Protein AF-A0A4R5LXF1-F1 (afdb_monomer)

Structure (mmCIF, N/CA/C/O backbone):
data_AF-A0A4R5LXF1-F1
#
_entry.id   AF-A0A4R5LXF1-F1
#
loop_
_atom_site.group_PDB
_atom_site.id
_atom_site.type_symbol
_atom_site.label_atom_id
_atom_site.label_alt_id
_atom_site.label_comp_id
_atom_site.label_asym_id
_atom_site.label_entity_id
_atom_site.label_seq_id
_atom_site.pdbx_PDB_ins_code
_atom_site.Cartn_x
_atom_site.Cartn_y
_atom_site.Cartn_z
_atom_site.occupancy
_atom_site.B_iso_or_equiv
_atom_site.auth_seq_id
_atom_site.auth_comp_id
_atom_site.auth_asym_id
_atom_site.auth_atom_id
_atom_site.pdbx_PDB_model_num
ATOM 1 N N . MET A 1 1 ? 10.324 19.316 46.395 1.00 28.84 1 MET A N 1
ATOM 2 C CA . MET A 1 1 ? 9.195 18.376 46.569 1.00 28.84 1 MET A CA 1
ATOM 3 C C . MET A 1 1 ? 7.980 18.990 45.894 1.00 28.84 1 MET A C 1
ATOM 5 O O . MET A 1 1 ? 7.599 20.085 46.283 1.00 28.84 1 MET A O 1
ATOM 9 N N . ALA A 1 2 ? 7.444 18.380 44.835 1.00 30.80 2 ALA A N 1
ATOM 10 C CA . ALA A 1 2 ? 6.268 18.926 44.156 1.00 30.80 2 ALA A CA 1
ATOM 11 C C . ALA A 1 2 ? 5.044 18.780 45.077 1.00 30.80 2 ALA A C 1
ATOM 13 O O . ALA A 1 2 ? 4.772 17.683 45.559 1.00 30.80 2 ALA A O 1
ATOM 14 N N . GLN A 1 3 ? 4.334 19.873 45.360 1.00 31.97 3 GLN A N 1
ATOM 15 C CA . GLN A 1 3 ? 3.068 19.834 46.094 1.00 31.97 3 GLN A CA 1
ATOM 16 C C . GLN A 1 3 ? 2.020 19.111 45.239 1.00 31.97 3 GLN A C 1
ATOM 18 O O . GLN A 1 3 ? 1.589 19.621 44.206 1.00 31.97 3 GLN A O 1
ATOM 23 N N . HIS A 1 4 ? 1.616 17.912 45.656 1.00 39.41 4 HIS A N 1
ATOM 24 C CA . HIS A 1 4 ? 0.498 17.201 45.042 1.00 39.41 4 HIS A CA 1
ATOM 25 C C . HIS A 1 4 ? -0.793 17.862 45.525 1.00 39.41 4 HIS A C 1
ATOM 27 O O . HIS A 1 4 ? -1.232 17.640 46.650 1.00 39.41 4 HIS A O 1
ATOM 33 N N . GLN A 1 5 ? -1.384 18.716 44.695 1.00 42.75 5 GLN A N 1
ATOM 34 C CA . GLN A 1 5 ? -2.671 19.325 45.001 1.00 42.75 5 GLN A CA 1
ATOM 35 C C . GLN A 1 5 ? -3.768 18.289 44.692 1.00 42.75 5 GLN A C 1
ATOM 37 O O . GLN A 1 5 ? -3.893 17.821 43.557 1.00 42.75 5 GLN A O 1
ATOM 42 N N . LEU A 1 6 ? -4.494 17.864 45.726 1.00 40.16 6 LEU A N 1
ATOM 43 C CA . LEU A 1 6 ? -5.551 16.855 45.647 1.00 40.16 6 LEU A CA 1
ATOM 44 C C . LEU A 1 6 ? -6.789 17.463 44.978 1.00 40.16 6 LEU A C 1
ATOM 46 O O . LEU A 1 6 ? -7.270 18.510 45.409 1.00 40.16 6 LEU A O 1
ATOM 50 N N . PHE A 1 7 ? -7.298 16.839 43.911 1.00 46.41 7 PHE A N 1
ATOM 51 C CA . PHE A 1 7 ? -8.478 17.334 43.194 1.00 46.41 7 PHE A CA 1
ATOM 52 C C . PHE A 1 7 ? -9.517 16.237 42.947 1.00 46.41 7 PHE A C 1
ATOM 54 O O . PHE A 1 7 ? -9.201 15.087 42.629 1.00 46.41 7 PHE A O 1
ATOM 61 N N . ARG A 1 8 ? -10.793 16.632 43.019 1.00 45.09 8 ARG A N 1
ATOM 62 C CA . ARG A 1 8 ? -11.941 15.828 42.591 1.00 45.09 8 ARG A CA 1
ATOM 63 C C . ARG A 1 8 ? -12.087 15.948 41.071 1.00 45.09 8 ARG A C 1
ATOM 65 O O . ARG A 1 8 ? -12.163 17.052 40.541 1.00 45.09 8 ARG A O 1
ATOM 72 N N . ILE A 1 9 ? -12.109 14.822 40.354 1.00 48.78 9 ILE A N 1
ATOM 73 C CA . ILE A 1 9 ? -12.284 14.815 38.891 1.00 48.78 9 ILE A CA 1
ATOM 74 C C . ILE A 1 9 ? -13.756 15.119 38.577 1.00 48.78 9 ILE A C 1
ATOM 76 O O . ILE A 1 9 ? -14.592 14.217 38.559 1.00 48.78 9 ILE A O 1
ATOM 80 N N . ASP A 1 10 ? -14.077 16.390 38.344 1.00 47.00 10 ASP A N 1
ATOM 81 C CA . ASP A 1 10 ? -15.428 16.862 38.030 1.00 47.00 10 ASP A CA 1
ATOM 82 C C . ASP A 1 10 ? -15.466 17.871 36.855 1.00 47.00 10 ASP A C 1
ATOM 84 O O . ASP A 1 10 ? -14.506 18.052 36.097 1.00 47.00 10 ASP A O 1
ATOM 88 N N . ARG A 1 11 ? -16.625 18.508 36.641 1.00 39.75 11 ARG A N 1
ATOM 89 C CA . ARG A 1 11 ? -16.835 19.475 35.550 1.00 39.75 11 ARG A CA 1
ATOM 90 C C . ARG A 1 11 ? -16.028 20.768 35.749 1.00 39.75 11 ARG A C 1
ATOM 92 O O . ARG A 1 11 ? -15.665 21.393 34.753 1.00 39.75 11 ARG A O 1
ATOM 99 N N . ALA A 1 12 ? -15.746 21.155 36.994 1.00 45.44 12 ALA A N 1
ATOM 100 C CA . ALA A 1 12 ? -14.915 22.310 37.320 1.00 45.44 12 ALA A CA 1
ATOM 101 C C . ALA A 1 12 ? -13.436 22.002 37.044 1.00 45.44 12 ALA A C 1
ATOM 103 O O . ALA A 1 12 ? -12.763 22.808 36.403 1.00 45.44 12 ALA A O 1
ATOM 104 N N . PHE A 1 13 ? -12.974 20.791 37.374 1.00 50.25 13 PHE A N 1
ATOM 105 C CA . PHE A 1 13 ? -11.638 20.295 37.019 1.00 50.25 13 PHE A CA 1
ATOM 106 C C . PHE A 1 13 ? -11.366 20.378 35.508 1.00 50.25 13 PHE A C 1
ATOM 108 O O . PHE A 1 13 ? -10.350 20.919 35.085 1.00 50.25 13 PHE A O 1
ATOM 115 N N . MET A 1 14 ? -12.310 19.942 34.668 1.00 48.50 14 MET A N 1
ATOM 116 C CA . MET A 1 14 ? -12.152 20.011 33.206 1.00 48.50 14 MET A CA 1
ATOM 117 C C . MET A 1 14 ? -12.133 21.437 32.633 1.00 48.50 14 MET A C 1
ATOM 119 O O . MET A 1 14 ? -11.638 21.621 31.521 1.00 48.50 14 MET A O 1
ATOM 123 N N . ARG A 1 15 ? -12.697 22.423 33.344 1.00 46.25 15 ARG A N 1
ATOM 124 C CA . ARG A 1 15 ? -12.618 23.849 32.979 1.00 46.25 15 ARG A CA 1
ATOM 125 C C . ARG A 1 15 ? -11.330 24.504 33.483 1.00 46.25 15 ARG A C 1
ATOM 127 O O . ARG A 1 15 ? -10.880 25.460 32.870 1.00 46.25 15 ARG A O 1
ATOM 134 N N . ALA A 1 16 ? -10.759 23.978 34.566 1.00 47.53 16 ALA A N 1
ATOM 135 C CA . ALA A 1 16 ? -9.542 24.474 35.203 1.00 47.53 16 ALA A CA 1
ATOM 136 C C . ALA A 1 16 ? -8.243 23.853 34.652 1.00 47.53 16 ALA A C 1
ATOM 138 O O . ALA A 1 16 ? -7.159 24.311 35.012 1.00 47.53 16 ALA A O 1
ATOM 139 N N . ILE A 1 17 ? -8.318 22.818 33.801 1.00 49.16 17 ILE A N 1
ATOM 140 C CA . ILE A 1 17 ? -7.147 22.331 33.056 1.00 49.16 17 ILE A CA 1
ATOM 141 C C . ILE A 1 17 ? -6.767 23.391 32.021 1.00 49.16 17 ILE A C 1
ATOM 143 O O . ILE A 1 17 ? -7.317 23.435 30.919 1.00 49.16 17 ILE A O 1
ATOM 147 N N . ASP A 1 18 ? -5.804 24.230 32.388 1.00 47.94 18 ASP A N 1
ATOM 148 C CA . ASP A 1 18 ? -5.048 25.033 31.441 1.00 47.94 18 ASP A CA 1
ATOM 149 C C . ASP A 1 18 ? -4.012 24.130 30.761 1.00 47.94 18 ASP A C 1
ATOM 151 O O . ASP A 1 18 ? -3.077 23.630 31.387 1.00 47.94 18 ASP A O 1
ATOM 155 N N . THR A 1 19 ? -4.189 23.885 29.464 1.00 45.28 19 THR A N 1
ATOM 156 C CA . THR A 1 19 ? -3.275 23.059 28.662 1.00 45.28 19 THR A CA 1
ATOM 157 C C . THR A 1 19 ? -1.899 23.693 28.456 1.00 45.28 19 THR A C 1
ATOM 159 O O . THR A 1 19 ? -1.045 23.052 27.850 1.00 45.28 19 THR A O 1
ATOM 162 N N . LYS A 1 20 ? -1.686 24.931 28.921 1.00 38.19 20 LYS A N 1
ATOM 163 C CA . LYS A 1 20 ? -0.429 25.678 28.783 1.00 38.19 20 LYS A CA 1
ATOM 164 C C . LYS A 1 20 ? 0.508 25.549 29.985 1.00 38.19 20 LYS A C 1
ATOM 166 O O . LYS A 1 20 ? 1.619 26.059 29.917 1.00 38.19 20 LYS A O 1
ATOM 171 N N . ILE A 1 21 ? 0.091 24.889 31.070 1.00 41.81 21 ILE A N 1
ATOM 172 C CA . ILE A 1 21 ? 0.882 24.798 32.306 1.00 41.81 21 ILE A CA 1
ATOM 173 C C . ILE A 1 21 ? 1.111 23.330 32.671 1.00 41.81 21 ILE A C 1
ATOM 175 O O . ILE A 1 21 ? 0.169 22.540 32.762 1.00 41.81 21 ILE A O 1
ATOM 179 N N . ALA A 1 22 ? 2.371 22.956 32.909 1.00 43.09 22 ALA A N 1
ATOM 180 C CA . ALA A 1 22 ? 2.713 21.625 33.392 1.00 43.09 22 ALA A CA 1
ATOM 181 C C . ALA A 1 22 ? 2.234 21.430 34.841 1.00 43.09 22 ALA A C 1
ATOM 183 O O . ALA A 1 22 ? 2.737 22.077 35.761 1.00 43.09 22 ALA A O 1
ATOM 184 N N . LYS A 1 23 ? 1.268 20.530 35.063 1.00 53.50 23 LYS A N 1
ATOM 185 C CA . LYS A 1 23 ? 0.721 20.252 36.401 1.00 53.50 23 LYS A CA 1
ATOM 186 C C . LYS A 1 23 ? 0.400 18.771 36.587 1.00 53.50 23 LYS A C 1
ATOM 188 O O . LYS A 1 23 ? -0.066 18.100 35.662 1.00 53.50 23 LYS A O 1
ATOM 193 N N . GLU A 1 24 ? 0.688 18.263 37.784 1.00 48.44 24 GLU A N 1
ATOM 194 C CA . GLU A 1 24 ? 0.393 16.893 38.207 1.00 48.44 24 GLU A CA 1
ATOM 195 C C . GLU A 1 24 ? -0.821 16.899 39.140 1.00 48.44 24 GLU A C 1
ATOM 197 O O . GLU A 1 24 ? -0.880 17.661 40.105 1.00 48.44 24 GLU A O 1
ATOM 202 N N . TYR A 1 25 ? -1.804 16.065 38.820 1.00 55.59 25 TYR A N 1
ATOM 203 C CA . TYR A 1 25 ? -3.066 15.944 39.534 1.00 55.59 25 TYR A CA 1
ATOM 204 C C . TYR A 1 25 ? -3.181 14.531 40.100 1.00 55.59 25 TYR A C 1
ATOM 206 O O . TYR A 1 25 ? -2.996 13.557 39.366 1.00 55.59 25 TYR A O 1
ATOM 214 N N . ALA A 1 26 ? -3.510 14.418 41.385 1.00 48.78 26 ALA A N 1
ATOM 215 C CA . ALA A 1 26 ? -3.794 13.152 42.055 1.00 48.78 26 ALA A CA 1
ATOM 216 C C . ALA A 1 26 ? -5.274 13.100 42.462 1.00 48.78 26 ALA A C 1
ATOM 218 O O . ALA A 1 26 ? -5.840 14.111 42.883 1.00 48.78 26 ALA A O 1
ATOM 219 N N . CYS A 1 27 ? -5.902 11.933 42.307 1.00 48.50 27 CYS A N 1
ATOM 220 C CA . CYS A 1 27 ? -7.299 11.721 42.684 1.00 48.50 27 CYS A CA 1
ATOM 221 C C . CYS A 1 27 ? -7.386 10.972 44.019 1.00 48.50 27 CYS A C 1
ATOM 223 O O . CYS A 1 27 ? -6.938 9.831 44.106 1.00 48.50 27 CYS A O 1
ATOM 225 N N . ASP A 1 28 ? -8.018 11.577 45.028 1.00 45.84 28 ASP A N 1
ATOM 226 C CA . ASP A 1 28 ? -8.204 10.956 46.352 1.00 45.84 28 ASP A CA 1
ATOM 227 C C . ASP A 1 28 ? -9.019 9.659 46.308 1.00 45.84 28 ASP A C 1
ATOM 229 O O . ASP A 1 28 ? -8.755 8.725 47.061 1.00 45.84 28 ASP A O 1
ATOM 233 N N . ALA A 1 29 ? -9.983 9.568 45.387 1.00 43.81 29 ALA A N 1
ATOM 234 C CA . ALA A 1 29 ? -10.826 8.385 45.228 1.00 43.81 29 ALA A CA 1
ATOM 235 C C . ALA A 1 29 ? -10.096 7.200 44.565 1.00 43.81 29 ALA A C 1
ATOM 237 O O . ALA A 1 29 ? -10.580 6.074 44.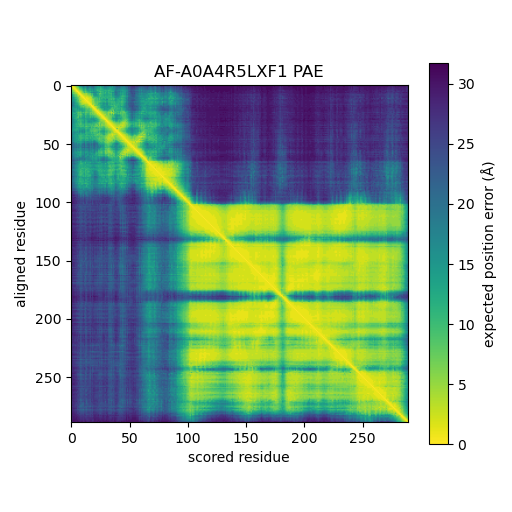616 1.00 43.81 29 ALA A O 1
ATOM 238 N N . LEU A 1 30 ? -8.938 7.434 43.937 1.00 50.69 30 LEU A N 1
ATOM 239 C CA . LEU A 1 30 ? -8.180 6.423 43.201 1.00 50.69 30 LEU A CA 1
ATOM 240 C C . LEU A 1 30 ? -6.715 6.441 43.656 1.00 50.69 30 LEU A C 1
ATOM 242 O O . LEU A 1 30 ? -5.866 7.098 43.047 1.00 50.69 30 LEU A O 1
ATOM 246 N N . ARG A 1 31 ? -6.392 5.686 44.717 1.00 49.62 31 ARG A N 1
ATOM 247 C CA . ARG A 1 31 ? -5.009 5.546 45.208 1.00 49.62 31 ARG A CA 1
ATOM 248 C C . ARG A 1 31 ? -4.065 5.135 44.069 1.00 49.62 31 ARG A C 1
ATOM 250 O O . ARG A 1 31 ? -4.150 4.037 43.528 1.00 49.62 31 ARG A O 1
ATOM 257 N N . GLY A 1 32 ? -3.124 6.020 43.734 1.00 50.44 32 GLY A N 1
ATOM 258 C CA . GLY A 1 32 ? -2.125 5.797 42.686 1.00 50.44 32 GLY A CA 1
ATOM 259 C C . GLY A 1 32 ? -2.529 6.254 41.280 1.00 50.44 32 GLY A C 1
ATOM 260 O O . GLY A 1 32 ? -1.770 5.975 40.353 1.00 50.44 32 GLY A O 1
ATOM 261 N N . PHE A 1 33 ? -3.669 6.938 41.115 1.00 53.50 33 PHE A N 1
ATOM 262 C CA . PHE A 1 33 ? -4.048 7.633 39.881 1.00 53.50 33 PHE A CA 1
ATOM 263 C C . PHE A 1 33 ? -3.392 9.019 39.831 1.00 53.50 33 PHE A C 1
ATOM 265 O O . PHE A 1 33 ? -3.714 9.890 40.641 1.00 53.50 33 PHE A O 1
ATOM 272 N N . SER A 1 34 ? -2.483 9.225 38.876 1.00 59.19 34 SER A N 1
ATOM 273 C CA . SER A 1 34 ? -1.889 10.529 38.581 1.00 59.19 34 SER A CA 1
ATOM 274 C C . SER A 1 34 ? -2.100 10.912 37.122 1.00 59.19 34 SER A C 1
ATOM 276 O O . SER A 1 34 ? -1.996 10.080 36.218 1.00 59.19 34 SER A O 1
ATOM 278 N N . VAL A 1 35 ? -2.402 12.185 36.888 1.00 56.72 35 VAL A N 1
ATOM 279 C CA . VAL A 1 35 ? -2.531 12.783 35.558 1.00 56.72 35 VAL A CA 1
ATOM 280 C C . VAL A 1 35 ? -1.551 13.936 35.480 1.00 56.72 35 VAL A C 1
ATOM 282 O O . VAL A 1 35 ? -1.602 14.847 36.297 1.00 56.72 35 VAL A O 1
ATOM 285 N N . ARG A 1 36 ? -0.665 13.908 34.493 1.00 58.19 36 ARG A N 1
ATOM 286 C CA . ARG A 1 36 ? 0.270 14.984 34.198 1.00 58.19 36 ARG A CA 1
ATOM 287 C C . ARG A 1 36 ? -0.064 15.565 32.835 1.00 58.19 36 ARG A C 1
ATOM 289 O O . ARG A 1 36 ? -0.075 14.860 31.828 1.00 58.19 36 ARG A O 1
ATOM 296 N N . VAL A 1 37 ? -0.322 16.861 32.808 1.00 51.09 37 VAL A N 1
ATOM 297 C CA . VAL A 1 37 ? -0.445 17.634 31.570 1.00 51.09 37 VAL A CA 1
ATOM 298 C C . VAL A 1 37 ? 0.929 18.234 31.293 1.00 51.09 37 VAL A C 1
ATOM 300 O O . VAL A 1 37 ? 1.539 18.781 32.207 1.00 51.09 37 VAL A O 1
ATOM 303 N N . VAL A 1 38 ? 1.459 18.076 30.081 1.00 51.44 38 VAL A N 1
ATOM 304 C CA . VAL A 1 38 ? 2.671 18.791 29.642 1.00 51.44 38 VAL A CA 1
ATOM 305 C C . VAL A 1 38 ? 2.275 20.022 28.827 1.00 51.44 38 VAL A C 1
ATOM 307 O O . VAL A 1 38 ? 1.200 20.029 28.232 1.00 51.44 38 VAL A O 1
ATOM 310 N N . GLU A 1 39 ? 3.148 21.030 28.757 1.00 40.22 39 GLU A N 1
ATOM 311 C CA . GLU A 1 39 ? 2.895 22.333 28.101 1.00 40.22 39 GLU A CA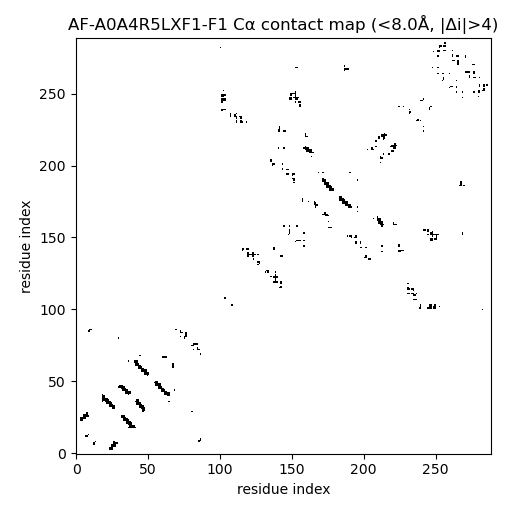 1
ATOM 312 C C . GLU A 1 39 ? 2.428 22.236 26.637 1.00 40.22 39 GLU A C 1
ATOM 314 O O . GLU A 1 39 ? 1.768 23.135 26.127 1.00 40.22 39 GLU A O 1
ATOM 319 N N . SER A 1 40 ? 2.704 21.119 25.957 1.00 45.66 40 SER A N 1
ATOM 320 C CA . SER A 1 40 ? 2.207 20.833 24.604 1.00 45.66 40 SER A CA 1
ATOM 321 C C . SER A 1 40 ? 0.741 20.369 24.544 1.00 45.66 40 SER A C 1
ATOM 323 O O . SER A 1 40 ? 0.269 19.952 23.487 1.00 45.66 40 SER A O 1
ATOM 325 N N . GLY A 1 41 ? 0.018 20.368 25.669 1.00 44.59 41 GLY A N 1
ATOM 326 C CA . GLY A 1 41 ? -1.359 19.875 25.784 1.00 44.59 41 GLY A CA 1
ATOM 327 C C . GLY A 1 41 ? -1.496 18.346 25.767 1.00 44.59 41 GLY A C 1
ATOM 328 O O . GLY A 1 41 ? -2.611 17.815 25.818 1.00 44.59 41 GLY A O 1
ATOM 329 N N . ALA A 1 42 ? -0.382 17.609 25.706 1.00 44.31 42 ALA A N 1
ATOM 330 C CA . ALA A 1 42 ? -0.388 16.160 25.850 1.00 44.31 42 ALA A CA 1
ATOM 331 C C . ALA A 1 42 ? -0.592 15.773 27.320 1.00 44.31 42 ALA A C 1
ATOM 333 O O . ALA A 1 42 ? -0.007 16.364 28.226 1.00 44.31 42 ALA A O 1
ATOM 334 N N . VAL A 1 43 ? -1.406 14.746 27.554 1.00 52.34 43 VAL A N 1
ATOM 335 C CA . VAL A 1 43 ? -1.689 14.253 28.903 1.00 52.34 43 VAL A CA 1
ATOM 336 C C . VAL A 1 43 ? -1.103 12.863 29.047 1.00 52.34 43 VAL A C 1
ATOM 338 O O . VAL A 1 43 ? -1.425 11.959 28.269 1.00 52.34 43 VAL A O 1
ATOM 341 N N . SER A 1 44 ? -0.224 12.693 30.029 1.00 53.44 44 SER A N 1
ATOM 342 C CA . SER A 1 44 ? 0.166 11.383 30.526 1.00 53.44 44 SER A CA 1
ATOM 343 C C . SER A 1 44 ? -0.650 11.055 31.767 1.00 53.44 44 SER A C 1
ATOM 345 O O . SER A 1 44 ? -0.901 11.906 32.614 1.00 53.44 44 SER A O 1
ATOM 347 N N . TYR A 1 45 ? -1.097 9.814 31.875 1.00 59.94 45 TYR A N 1
ATOM 348 C CA . TYR A 1 45 ? -1.779 9.336 33.070 1.00 59.94 45 TYR A CA 1
ATOM 349 C C . TYR A 1 45 ? -1.173 8.009 33.497 1.00 59.94 45 TYR A C 1
ATOM 351 O O . TYR A 1 45 ? -0.674 7.241 32.669 1.00 59.94 45 TYR A O 1
ATOM 359 N N . SER A 1 46 ? -1.217 7.737 34.794 1.00 52.25 46 SER A N 1
ATOM 360 C CA . SER A 1 46 ? -0.885 6.431 35.336 1.00 52.25 46 SER A CA 1
ATOM 361 C C . SER A 1 46 ? -1.843 6.065 36.451 1.00 52.25 46 SER A C 1
ATOM 363 O O . SER A 1 46 ? -2.264 6.936 37.204 1.00 52.25 46 SER A O 1
ATOM 365 N N . TYR A 1 47 ? -2.204 4.790 36.544 1.00 53.97 47 TYR A N 1
ATOM 366 C CA . TYR A 1 47 ? -2.994 4.279 37.658 1.00 53.97 47 TYR A CA 1
ATOM 367 C C . TYR A 1 47 ? -2.572 2.863 38.025 1.00 53.97 47 TYR A C 1
ATOM 369 O O . TYR A 1 47 ? -2.069 2.103 37.187 1.00 53.97 47 TYR A O 1
ATOM 377 N N . ARG A 1 48 ? -2.755 2.520 39.301 1.00 47.94 48 ARG A N 1
ATOM 378 C CA . ARG A 1 48 ? -2.593 1.157 39.805 1.00 47.94 48 ARG A CA 1
ATOM 379 C C . ARG A 1 48 ? -3.954 0.486 39.908 1.00 47.94 48 ARG A C 1
ATOM 381 O O . ARG A 1 48 ? -4.936 1.135 40.249 1.00 47.94 48 ARG A O 1
ATOM 388 N N . TYR A 1 49 ? -3.996 -0.799 39.598 1.00 50.09 49 TYR A N 1
ATOM 389 C CA . TYR A 1 49 ? -5.174 -1.646 39.760 1.00 50.09 49 TYR A CA 1
ATOM 390 C C . TYR A 1 49 ? -4.732 -3.031 40.226 1.00 50.09 49 TYR A C 1
ATOM 392 O O . TYR A 1 49 ? -3.555 -3.373 40.115 1.00 50.09 49 TYR A O 1
ATOM 400 N N . VAL A 1 50 ? -5.661 -3.811 40.763 1.00 42.28 50 VAL A N 1
ATOM 401 C CA . VAL A 1 50 ? -5.439 -5.215 41.114 1.00 42.28 50 VAL A CA 1
ATOM 402 C C . VAL A 1 50 ? -6.195 -6.049 40.087 1.00 42.28 50 VAL A C 1
ATOM 404 O O . VAL A 1 50 ? -7.358 -5.766 39.813 1.00 42.28 50 VAL A O 1
ATOM 407 N N . ASP A 1 51 ? -5.504 -6.986 39.441 1.00 40.41 51 ASP A N 1
ATOM 408 C CA . ASP A 1 51 ? -6.112 -7.874 38.441 1.00 40.41 51 ASP A CA 1
ATOM 409 C C . ASP A 1 51 ? -7.013 -8.926 39.118 1.00 40.41 51 ASP A C 1
ATOM 411 O O . ASP A 1 51 ? -6.969 -9.076 40.341 1.00 40.41 51 ASP A O 1
ATOM 415 N N . ALA A 1 52 ? -7.785 -9.690 38.341 1.00 36.25 52 ALA A N 1
ATOM 416 C CA . ALA A 1 52 ? -8.658 -10.750 38.867 1.00 36.25 52 ALA A CA 1
ATOM 417 C C . ALA A 1 52 ? -7.898 -11.791 39.723 1.00 36.25 52 ALA A C 1
ATOM 419 O O . ALA A 1 52 ? -8.458 -12.355 40.657 1.00 36.25 52 ALA A O 1
ATOM 420 N N . ASP A 1 53 ? -6.598 -11.966 39.463 1.00 49.94 53 ASP A N 1
ATOM 421 C CA . ASP A 1 53 ? -5.695 -12.855 40.207 1.00 49.94 53 ASP A CA 1
ATOM 422 C C . ASP A 1 53 ? -5.135 -12.236 41.511 1.00 49.94 53 ASP A C 1
ATOM 424 O O . ASP A 1 53 ? -4.172 -12.748 42.085 1.00 49.94 53 ASP A O 1
ATOM 428 N N . GLY A 1 54 ? -5.634 -11.075 41.950 1.00 41.56 54 GLY A N 1
ATOM 429 C CA . GLY A 1 54 ? -5.210 -10.422 43.196 1.00 41.56 54 GLY A CA 1
ATOM 430 C C . GLY A 1 54 ? -3.844 -9.719 43.144 1.00 41.56 54 GLY A C 1
ATOM 431 O O . GLY A 1 54 ? -3.381 -9.189 44.155 1.00 41.56 54 GLY A O 1
ATOM 432 N N . LYS A 1 55 ? -3.179 -9.664 41.980 1.00 45.03 55 LYS A N 1
ATOM 433 C CA . LYS A 1 55 ? -1.853 -9.033 41.827 1.00 45.03 55 LYS A CA 1
ATOM 434 C C . LYS A 1 55 ? -1.944 -7.545 41.454 1.00 45.03 55 LYS A C 1
ATOM 436 O O . LYS A 1 55 ? -2.655 -7.206 40.503 1.00 45.03 55 LYS A O 1
ATOM 441 N N . PRO A 1 56 ? -1.177 -6.652 42.113 1.00 44.69 56 PRO A N 1
ATOM 442 C CA . PRO A 1 56 ? -1.136 -5.236 41.763 1.00 44.69 56 PRO A CA 1
ATOM 443 C C . PRO A 1 56 ? -0.393 -5.011 40.437 1.00 44.69 56 PRO A C 1
ATOM 445 O O . PRO A 1 56 ? 0.717 -5.502 40.230 1.00 44.69 56 PRO A O 1
ATOM 448 N N . ARG A 1 57 ? -0.988 -4.223 39.540 1.00 49.84 57 ARG A N 1
ATOM 449 C CA . ARG A 1 57 ? -0.436 -3.824 38.239 1.00 49.84 57 ARG A CA 1
ATOM 450 C C . ARG A 1 57 ? -0.495 -2.311 38.048 1.00 49.84 57 ARG A C 1
ATOM 452 O O . ARG A 1 57 ? -1.242 -1.603 38.723 1.00 49.84 57 ARG A O 1
ATOM 459 N N . ARG A 1 58 ? 0.301 -1.809 37.101 1.00 46.06 58 ARG A N 1
ATOM 460 C CA . ARG A 1 58 ? 0.360 -0.393 36.711 1.00 46.06 58 ARG A CA 1
ATOM 461 C C . ARG A 1 58 ? 0.033 -0.252 35.228 1.00 46.06 58 ARG A C 1
ATOM 463 O O . ARG A 1 58 ? 0.626 -0.940 34.405 1.00 46.06 58 ARG A O 1
ATOM 470 N N . SER A 1 59 ? -0.880 0.655 34.897 1.00 44.88 59 SER A N 1
ATOM 471 C CA . SER A 1 59 ? -1.165 1.066 33.519 1.00 44.88 59 SER A CA 1
ATOM 472 C C . SER A 1 59 ? -0.732 2.514 33.320 1.00 44.88 59 SER A C 1
ATOM 474 O O . SER A 1 59 ? -0.902 3.339 34.222 1.00 44.88 59 SER A O 1
ATOM 476 N N . ALA A 1 60 ? -0.155 2.822 32.161 1.00 47.41 60 ALA A N 1
ATOM 477 C CA . ALA A 1 60 ? 0.247 4.171 31.786 1.00 47.41 60 ALA A CA 1
ATOM 478 C C . ALA A 1 60 ? 0.000 4.406 30.292 1.00 47.41 60 ALA A C 1
ATOM 480 O O . ALA A 1 60 ? 0.145 3.493 29.480 1.00 47.41 60 ALA A O 1
ATOM 481 N N . GLY A 1 61 ? -0.361 5.636 29.929 1.00 48.91 61 GLY A N 1
ATOM 482 C CA . GLY A 1 61 ? -0.620 6.019 28.542 1.00 48.91 61 GLY A CA 1
ATOM 483 C C . GLY A 1 61 ? -0.353 7.499 28.288 1.00 48.91 61 GLY A C 1
ATOM 484 O O . GLY A 1 61 ? -0.312 8.303 29.221 1.00 48.91 61 GLY A O 1
ATOM 485 N N . ARG A 1 62 ? -0.165 7.856 27.013 1.00 39.50 62 ARG A N 1
ATOM 486 C CA . ARG A 1 62 ? 0.037 9.235 26.544 1.00 39.50 62 ARG A CA 1
ATOM 487 C C . ARG A 1 62 ? -0.846 9.481 25.321 1.00 39.50 62 ARG A C 1
ATOM 489 O O . ARG A 1 62 ? -0.710 8.773 24.328 1.00 39.50 62 ARG A O 1
ATOM 496 N N . ALA A 1 63 ? -1.746 10.460 25.388 1.00 48.38 63 ALA A N 1
ATOM 497 C CA . ALA A 1 63 ? -2.576 10.863 24.249 1.00 48.38 63 ALA A CA 1
ATOM 498 C C . ALA A 1 63 ? -3.038 12.327 24.372 1.00 48.38 63 ALA A C 1
ATOM 500 O O . ALA A 1 63 ? -2.773 12.996 25.373 1.00 48.38 63 ALA A O 1
ATOM 501 N N . LEU A 1 64 ? -3.768 12.813 23.362 1.00 44.66 64 LEU A N 1
ATOM 502 C CA . LEU A 1 64 ? -4.553 14.045 23.471 1.00 44.66 64 LEU A CA 1
ATOM 503 C C . LEU A 1 64 ? -5.560 13.901 24.626 1.00 44.66 64 LEU A C 1
ATOM 505 O O . LEU A 1 64 ? -6.225 12.872 24.754 1.00 44.66 64 LEU A O 1
ATOM 509 N N . ALA A 1 65 ? -5.649 14.930 25.470 1.00 53.31 65 ALA A N 1
ATOM 510 C CA . ALA A 1 65 ? -6.196 14.876 26.830 1.00 53.31 65 ALA A CA 1
ATOM 511 C C . ALA A 1 65 ? -7.529 14.127 27.008 1.00 53.31 65 ALA A C 1
ATOM 513 O O . ALA A 1 65 ? -7.708 13.364 27.954 1.00 53.31 65 ALA A O 1
ATOM 514 N N . ARG A 1 66 ? -8.498 14.353 26.115 1.00 53.47 66 ARG A N 1
ATOM 515 C CA . ARG A 1 66 ? -9.901 13.972 26.355 1.00 53.47 66 ARG A CA 1
ATOM 516 C C . ARG A 1 66 ? -10.243 12.508 26.028 1.00 53.47 66 ARG A C 1
ATOM 518 O O . ARG A 1 66 ? -10.884 11.878 26.869 1.00 53.47 66 ARG A O 1
ATOM 525 N N . PRO A 1 67 ? -9.863 11.932 24.867 1.00 55.12 67 PRO A N 1
ATOM 526 C CA . PRO A 1 67 ? -10.200 10.541 24.544 1.00 55.12 67 PRO A CA 1
ATOM 527 C C . PRO A 1 67 ? -9.560 9.514 25.484 1.00 55.12 67 PRO A C 1
ATOM 529 O O . PRO A 1 67 ? -10.232 8.578 25.913 1.00 55.12 67 PRO A O 1
ATOM 532 N N . ALA A 1 68 ? -8.290 9.710 25.846 1.00 55.25 68 ALA A N 1
ATOM 533 C CA . ALA A 1 68 ? -7.585 8.807 26.752 1.00 55.25 68 ALA A CA 1
ATOM 534 C C . ALA A 1 68 ? -8.127 8.859 28.184 1.00 55.25 68 ALA A C 1
ATOM 536 O O . ALA A 1 68 ? -8.348 7.811 28.787 1.00 55.25 68 ALA A O 1
ATOM 537 N N . LEU A 1 69 ? -8.413 10.061 28.702 1.00 62.69 69 LEU A N 1
ATOM 538 C CA . LEU A 1 69 ? -9.001 10.223 30.031 1.00 62.69 69 LEU A CA 1
ATOM 539 C C . LEU A 1 69 ? -10.377 9.551 30.115 1.00 62.69 69 LEU A C 1
ATOM 541 O O . LEU A 1 69 ? -10.668 8.852 31.081 1.00 62.69 69 LEU A O 1
ATOM 545 N N . ARG A 1 70 ? -11.202 9.686 29.070 1.00 63.69 70 ARG A N 1
ATOM 546 C CA . ARG A 1 70 ? -12.504 9.012 29.005 1.00 63.69 70 ARG A CA 1
ATOM 547 C C . ARG A 1 70 ? -12.366 7.488 28.977 1.00 63.69 70 ARG A C 1
ATOM 549 O O . ARG A 1 70 ? -13.108 6.809 29.677 1.00 63.69 70 ARG A O 1
ATOM 556 N N . GLY A 1 71 ? -11.414 6.953 28.210 1.00 61.00 71 GLY A N 1
ATOM 557 C CA . GLY A 1 71 ? -11.137 5.513 28.173 1.00 61.00 71 GLY A CA 1
ATOM 558 C C . GLY A 1 71 ? -10.683 4.964 29.529 1.00 61.00 71 GLY A C 1
ATOM 559 O O . GLY A 1 71 ? -11.198 3.944 29.980 1.00 61.00 71 GLY A O 1
ATOM 560 N N . ALA A 1 72 ? -9.782 5.675 30.213 1.00 61.62 72 ALA A N 1
ATOM 561 C CA . ALA A 1 72 ? -9.315 5.309 31.549 1.00 61.62 72 ALA A CA 1
ATOM 562 C C . ALA A 1 72 ? -10.447 5.339 32.592 1.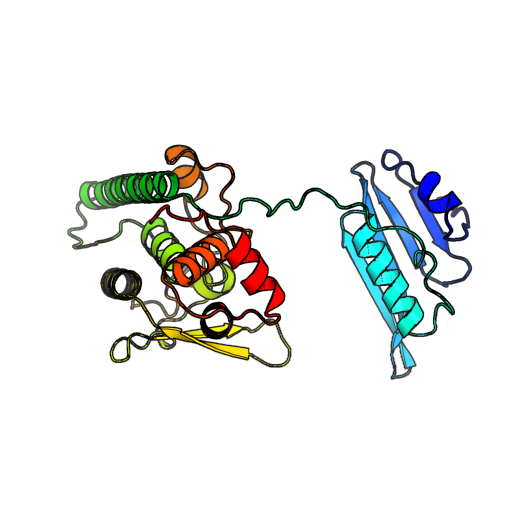00 61.62 72 ALA A C 1
ATOM 564 O O . ALA A 1 72 ? -10.586 4.400 33.370 1.00 61.62 72 ALA A O 1
ATOM 565 N N . LEU A 1 73 ? -11.298 6.372 32.573 1.00 65.00 73 LEU A N 1
ATOM 566 C CA . LEU A 1 73 ? -12.448 6.479 33.478 1.00 65.00 73 LEU A CA 1
ATOM 567 C C . LEU A 1 73 ? -13.534 5.436 33.177 1.00 65.00 73 LEU A C 1
ATOM 569 O O . LEU A 1 73 ? -14.153 4.926 34.103 1.00 65.00 73 LEU A O 1
ATOM 573 N N . SER A 1 74 ? -13.731 5.072 31.906 1.00 65.69 74 SER A N 1
ATOM 574 C CA . SER A 1 74 ? -14.647 3.988 31.520 1.00 65.69 74 SER A CA 1
ATOM 575 C C . SER A 1 74 ? -14.174 2.640 32.063 1.00 65.69 74 SER A C 1
ATOM 577 O O . SER A 1 74 ? -14.961 1.919 32.665 1.00 65.69 74 SER A O 1
ATOM 579 N N . ARG A 1 75 ? -12.874 2.343 31.939 1.00 55.62 75 ARG A N 1
ATOM 580 C CA . ARG A 1 75 ? -12.255 1.145 32.528 1.00 55.62 75 ARG A CA 1
ATOM 581 C C . ARG A 1 75 ? -12.325 1.140 34.055 1.00 55.62 75 ARG A C 1
ATOM 583 O O . ARG A 1 75 ? -12.554 0.097 34.647 1.00 55.62 75 ARG A O 1
ATOM 590 N N . ALA A 1 76 ? -12.154 2.295 34.696 1.00 57.78 76 ALA A N 1
ATOM 591 C CA . ALA A 1 76 ? -12.269 2.407 36.148 1.00 57.78 76 ALA A CA 1
ATOM 592 C C . ALA A 1 76 ? -13.697 2.119 36.649 1.00 57.78 76 ALA A C 1
ATOM 594 O O . ALA A 1 76 ? -13.846 1.530 37.713 1.00 57.78 76 ALA A O 1
ATOM 595 N N . VAL A 1 77 ? -14.735 2.475 35.884 1.00 60.06 77 VAL A N 1
ATOM 596 C CA . VAL A 1 77 ? -16.118 2.067 36.192 1.00 60.06 77 VAL A CA 1
ATOM 597 C C . VAL A 1 77 ? -16.317 0.569 35.971 1.00 60.06 77 VAL A C 1
ATOM 599 O O . VAL A 1 77 ? -16.863 -0.103 36.837 1.00 60.06 77 VAL A O 1
ATOM 602 N N . GLU A 1 78 ? -15.831 0.032 34.848 1.00 52.34 78 GLU A N 1
ATOM 603 C CA . GLU A 1 78 ? -15.907 -1.404 34.529 1.00 52.34 78 GLU A CA 1
ATOM 604 C C . GLU A 1 78 ? -15.248 -2.277 35.609 1.00 52.34 78 GLU A C 1
ATOM 606 O O . GLU A 1 78 ? -15.772 -3.324 35.971 1.00 52.34 78 GLU A O 1
ATOM 611 N N . TRP A 1 79 ? -14.127 -1.822 36.172 1.00 57.88 79 TRP A N 1
ATOM 612 C CA . TRP A 1 79 ? -13.423 -2.506 37.259 1.00 57.88 79 TRP A CA 1
ATOM 613 C C . TRP A 1 79 ? -13.942 -2.168 38.661 1.00 57.88 79 TRP A C 1
ATOM 615 O O . TRP A 1 79 ? -13.296 -2.514 39.647 1.00 57.88 79 TRP A O 1
ATOM 625 N N . GLY A 1 80 ? -15.067 -1.457 38.777 1.00 49.31 80 GLY A N 1
ATOM 626 C CA . GLY A 1 80 ? -15.675 -1.112 40.066 1.00 49.31 80 GLY A CA 1
ATOM 627 C C . GLY A 1 80 ? -14.874 -0.116 40.913 1.00 49.31 80 GLY A C 1
ATOM 628 O O . GLY A 1 80 ? -15.236 0.146 42.056 1.00 49.31 80 GLY A O 1
ATOM 629 N N . LEU A 1 81 ? -13.808 0.477 40.366 1.00 50.53 81 LEU A N 1
ATOM 630 C CA . LEU A 1 81 ? -13.026 1.529 41.025 1.00 50.53 81 LEU A CA 1
ATOM 631 C C . LEU A 1 81 ? -13.793 2.861 41.082 1.00 50.53 81 LEU A C 1
ATOM 633 O O . LEU A 1 81 ? -13.486 3.723 41.902 1.00 50.53 81 LEU A O 1
ATOM 637 N N . LEU A 1 82 ? -14.779 3.044 40.201 1.00 52.91 82 LEU A N 1
ATOM 638 C CA . LEU A 1 82 ? -15.703 4.174 40.199 1.00 52.91 82 LEU A CA 1
ATOM 639 C C . LEU A 1 82 ? -17.140 3.669 40.088 1.00 52.91 82 LEU A C 1
ATOM 641 O O . LEU A 1 82 ? -17.461 2.898 39.192 1.00 52.91 82 LEU A O 1
ATOM 645 N N . ALA A 1 83 ? -18.032 4.180 40.936 1.00 52.78 83 ALA A N 1
ATOM 646 C CA . ALA A 1 83 ? -19.451 3.832 40.870 1.00 52.78 83 ALA A CA 1
ATOM 647 C C . ALA A 1 83 ? -20.140 4.362 39.595 1.00 52.78 83 ALA A C 1
ATOM 649 O O . ALA A 1 83 ? -21.064 3.743 39.080 1.00 52.78 83 ALA A O 1
ATOM 650 N N . THR A 1 84 ? -19.712 5.520 39.076 1.00 55.19 84 THR A N 1
ATOM 651 C CA . THR A 1 84 ? -20.293 6.144 37.874 1.00 55.19 84 THR A CA 1
ATOM 652 C C . THR A 1 84 ? -19.238 6.892 37.063 1.00 55.19 84 THR A C 1
ATOM 654 O O . THR A 1 84 ? -18.242 7.371 37.605 1.00 55.19 84 THR A O 1
ATOM 657 N N . HIS A 1 85 ? -19.447 7.007 35.744 1.00 61.84 85 HIS A N 1
ATOM 658 C CA . HIS A 1 85 ? -18.498 7.677 34.851 1.00 61.84 85 HIS A CA 1
ATOM 659 C C . HIS A 1 85 ? -18.585 9.210 35.020 1.00 61.84 85 HIS A C 1
ATOM 661 O O . HIS A 1 85 ? -19.562 9.809 34.558 1.00 61.84 85 HIS A O 1
ATOM 667 N N . PRO A 1 86 ? -17.548 9.904 35.537 1.00 60.03 86 PRO A N 1
ATOM 668 C CA . PRO A 1 86 ? -17.628 11.337 35.867 1.00 60.03 86 PRO A CA 1
ATOM 669 C C . PRO A 1 86 ? -17.903 12.245 34.655 1.00 60.03 86 PRO A C 1
ATOM 671 O O . PRO A 1 86 ? -18.455 13.334 34.776 1.00 60.03 86 PRO A O 1
ATOM 674 N N . MET A 1 87 ? -17.541 11.782 33.452 1.00 54.88 87 MET A N 1
ATOM 675 C CA . MET A 1 87 ? -17.795 12.476 32.178 1.00 54.88 87 MET A CA 1
ATOM 676 C C . MET A 1 87 ? -19.020 11.973 31.387 1.00 54.88 87 MET A C 1
ATOM 678 O O . MET A 1 87 ? -19.106 12.255 30.192 1.00 54.88 87 MET A O 1
ATOM 682 N N . ALA A 1 88 ? -19.957 11.232 31.991 1.00 57.09 88 ALA A N 1
ATOM 683 C CA . ALA A 1 88 ? -21.120 10.683 31.273 1.00 57.09 88 ALA A CA 1
ATOM 684 C C . ALA A 1 88 ? -21.953 11.764 30.549 1.00 57.09 88 ALA A C 1
ATOM 686 O O . ALA A 1 88 ? -22.427 11.547 29.437 1.00 57.09 88 ALA A O 1
ATOM 687 N N . GLN A 1 89 ? -22.063 12.955 31.147 1.00 45.66 89 GLN A N 1
ATOM 688 C CA . GLN A 1 89 ? -22.859 14.079 30.635 1.00 45.66 89 GLN A CA 1
ATOM 689 C C . GLN A 1 89 ? -22.077 15.048 29.727 1.00 45.66 89 GLN A C 1
ATOM 691 O O . GLN A 1 89 ? -22.634 16.033 29.240 1.00 45.66 89 GLN A O 1
ATOM 696 N N . VAL A 1 90 ? -20.779 14.821 29.502 1.00 42.81 90 VAL A N 1
ATOM 697 C CA . VAL A 1 90 ? -19.970 15.697 28.645 1.00 42.81 90 VAL A CA 1
ATOM 698 C C . VAL A 1 90 ? -20.223 15.315 27.188 1.00 42.81 90 VAL A C 1
ATOM 700 O O . VAL A 1 90 ? -19.730 14.291 26.707 1.00 42.81 90 VAL A O 1
ATOM 703 N N . LYS A 1 91 ? -21.003 16.139 26.473 1.00 38.34 91 LYS A N 1
ATOM 704 C CA . LYS A 1 91 ? -21.254 15.954 25.037 1.00 38.34 91 LYS A CA 1
ATOM 705 C C . LYS A 1 91 ? -19.921 15.876 24.289 1.00 38.34 91 LYS A C 1
ATOM 707 O O . LYS A 1 91 ? -19.030 16.702 24.486 1.00 38.34 91 LYS A O 1
ATOM 712 N N . LYS A 1 92 ? -19.790 14.863 23.428 1.00 42.88 92 LYS A N 1
ATOM 713 C CA . LYS A 1 92 ? -18.628 14.692 22.552 1.00 42.88 92 LYS A CA 1
ATOM 714 C C . LYS A 1 92 ? -18.545 15.937 21.669 1.00 42.88 92 LYS A C 1
ATOM 716 O O . LYS A 1 92 ? -19.413 16.130 20.822 1.00 42.88 92 LYS A O 1
ATOM 721 N N . GLN A 1 93 ? -17.537 16.785 21.871 1.00 33.69 93 GLN A N 1
ATOM 722 C CA . GLN A 1 93 ? -17.218 17.782 20.856 1.00 33.69 93 GLN A CA 1
ATOM 723 C C . GLN A 1 93 ? -16.873 17.002 19.590 1.00 33.69 93 GLN A C 1
ATOM 725 O O . GLN A 1 93 ? -15.984 16.147 19.599 1.00 33.69 93 GLN A O 1
ATOM 730 N N . ARG A 1 94 ? -17.656 17.224 18.535 1.00 32.81 94 ARG A N 1
ATOM 731 C CA . ARG A 1 94 ? -17.378 16.691 17.210 1.00 32.81 94 ARG A CA 1
ATOM 732 C C . ARG A 1 94 ? -16.165 17.460 16.707 1.00 32.81 94 ARG A C 1
ATOM 734 O O . ARG A 1 94 ? -16.305 18.542 16.153 1.00 32.81 94 ARG A O 1
ATOM 741 N N . THR A 1 95 ? -14.972 16.947 16.985 1.00 35.56 95 THR A N 1
ATOM 742 C CA . THR A 1 95 ? -13.785 17.364 16.243 1.00 35.56 95 THR A CA 1
ATOM 743 C C . THR A 1 95 ? -14.102 17.132 14.762 1.00 35.56 95 THR A C 1
ATOM 745 O O . THR A 1 95 ? -14.705 16.091 14.464 1.00 35.56 95 THR A O 1
ATOM 748 N N . PRO A 1 96 ? -13.770 18.065 13.850 1.00 35.69 96 PRO A N 1
ATOM 749 C CA . PRO A 1 96 ? -13.783 17.766 12.423 1.00 35.69 96 PRO A CA 1
ATOM 750 C C . PRO A 1 96 ? -13.080 16.427 12.229 1.00 35.69 96 PRO A C 1
ATOM 752 O O . PRO A 1 96 ? -12.021 16.226 12.826 1.00 35.69 96 PRO A O 1
ATOM 755 N N . ASP A 1 97 ? -13.712 15.492 11.518 1.00 43.59 97 ASP A N 1
ATOM 756 C CA . ASP A 1 97 ? -13.095 14.196 11.253 1.00 43.59 97 ASP A CA 1
ATOM 757 C C . ASP A 1 97 ? -11.807 14.487 10.467 1.00 43.59 97 ASP A C 1
ATOM 759 O O . ASP A 1 97 ? -11.909 14.971 9.335 1.00 43.59 97 ASP A O 1
ATOM 763 N N . PRO A 1 98 ? -10.604 14.283 11.040 1.00 45.00 98 PRO A N 1
ATOM 764 C CA . PRO A 1 98 ? -9.366 14.509 10.298 1.00 45.00 98 PRO A CA 1
ATOM 765 C C . PRO A 1 98 ? -9.269 13.582 9.072 1.00 45.00 98 PRO A C 1
ATOM 767 O O . PRO A 1 98 ? -8.422 13.804 8.206 1.00 45.00 98 PRO A O 1
ATOM 770 N N . ASP A 1 99 ? -10.161 12.588 8.971 1.00 46.69 99 ASP A N 1
ATOM 771 C CA . ASP A 1 99 ? -10.249 11.621 7.887 1.00 46.69 99 ASP A CA 1
ATOM 772 C C . ASP A 1 99 ? -11.332 11.968 6.838 1.00 46.69 99 ASP A C 1
ATOM 774 O O . ASP A 1 99 ? -11.563 11.184 5.916 1.00 46.69 99 ASP A O 1
ATOM 778 N N . ALA A 1 100 ? -11.983 13.140 6.927 1.00 44.91 100 ALA A N 1
ATOM 779 C CA . ALA A 1 100 ? -13.145 13.505 6.099 1.00 44.91 100 ALA A CA 1
ATOM 780 C C . ALA A 1 100 ? -12.908 13.472 4.572 1.00 44.91 100 ALA A C 1
ATOM 782 O O . ALA A 1 100 ? -13.868 13.371 3.814 1.00 44.91 100 ALA A O 1
ATOM 783 N N . HIS A 1 101 ? -11.654 13.484 4.110 1.00 51.12 101 HIS A N 1
ATOM 784 C CA . HIS A 1 101 ? -11.292 13.338 2.696 1.00 51.12 101 HIS A CA 1
ATOM 785 C C . HIS A 1 101 ? -10.030 12.477 2.540 1.00 51.12 101 HIS A C 1
ATOM 787 O O . HIS A 1 101 ? -8.990 12.956 2.094 1.00 51.12 101 HIS A O 1
ATOM 793 N N . GLN A 1 102 ? -10.076 11.205 2.939 1.00 65.00 102 GLN A N 1
ATOM 794 C CA . GLN A 1 102 ? -8.949 10.271 2.786 1.00 65.00 102 GLN A CA 1
ATOM 795 C C . GLN A 1 102 ? -9.099 9.315 1.596 1.00 65.00 102 GLN A C 1
ATOM 797 O O . GLN A 1 102 ? -8.833 8.126 1.712 1.00 65.00 102 GLN A O 1
ATOM 802 N N . TYR A 1 103 ? -9.488 9.810 0.426 1.00 72.75 103 TYR A N 1
ATOM 803 C CA . TYR A 1 103 ? -9.400 9.042 -0.820 1.00 72.75 103 TYR A CA 1
ATOM 804 C C . TYR A 1 103 ? -8.858 9.912 -1.955 1.00 72.75 103 TYR A C 1
ATOM 806 O O . TYR A 1 103 ? -9.002 11.136 -1.910 1.00 72.75 103 TYR A O 1
ATOM 814 N N . LEU A 1 104 ? -8.221 9.279 -2.943 1.00 78.94 104 LEU A N 1
ATOM 815 C CA . LEU A 1 104 ? -7.785 9.944 -4.171 1.00 78.94 104 LEU A CA 1
ATOM 816 C C . LEU A 1 104 ? -8.991 10.182 -5.083 1.00 78.94 104 LEU A C 1
ATOM 818 O O . LEU A 1 104 ? -9.748 9.242 -5.348 1.00 78.94 104 LEU A O 1
ATOM 822 N N . LEU A 1 105 ? -9.152 11.419 -5.544 1.00 83.25 105 LEU A N 1
ATOM 823 C CA . LEU A 1 105 ? -10.008 11.769 -6.675 1.00 83.25 105 LEU A CA 1
ATOM 824 C C . LEU A 1 105 ? -9.410 11.209 -7.980 1.00 83.25 105 LEU A C 1
ATOM 826 O O . LEU A 1 105 ? -8.215 10.911 -8.014 1.00 83.25 105 LEU A O 1
ATOM 830 N N . PRO A 1 106 ? -10.194 11.055 -9.063 1.00 82.88 106 PRO A N 1
ATOM 831 C CA . PRO A 1 106 ? -9.683 10.497 -10.319 1.00 82.88 106 PRO A CA 1
ATOM 832 C C . PRO A 1 106 ? -8.478 11.256 -10.898 1.00 82.88 106 PRO A C 1
ATOM 834 O O . PRO A 1 106 ? -7.519 10.642 -11.363 1.00 82.88 106 PRO A O 1
ATOM 837 N N . ASP A 1 107 ? -8.490 12.588 -10.825 1.00 86.56 107 ASP A N 1
ATOM 838 C CA . ASP A 1 107 ? -7.393 13.448 -11.277 1.00 86.56 107 ASP A CA 1
ATOM 839 C C . ASP A 1 107 ? -6.151 13.314 -10.380 1.00 86.56 107 ASP A C 1
ATOM 841 O O . ASP A 1 107 ? -5.023 13.269 -10.867 1.00 86.56 107 ASP A O 1
ATOM 845 N N . GLU A 1 108 ? -6.344 13.209 -9.067 1.00 88.81 108 GLU A N 1
ATOM 846 C CA . GLU A 1 108 ? -5.270 12.961 -8.106 1.00 88.81 108 GLU A CA 1
ATOM 847 C C . GLU A 1 108 ? -4.656 11.572 -8.277 1.00 88.81 108 GLU A C 1
ATOM 849 O O . GLU A 1 108 ? -3.438 11.432 -8.199 1.00 88.81 108 GLU A O 1
ATOM 854 N N . GLU A 1 109 ? -5.474 10.546 -8.532 1.00 89.56 109 GLU A N 1
ATOM 855 C CA . GLU A 1 109 ? -4.998 9.197 -8.837 1.00 89.56 109 GLU A CA 1
ATOM 856 C C . GLU A 1 109 ? -4.110 9.221 -10.084 1.00 89.56 109 GLU A C 1
ATOM 858 O O . GLU A 1 109 ? -3.003 8.680 -10.060 1.00 89.56 109 GLU A O 1
ATOM 863 N N . ALA A 1 110 ? -4.555 9.900 -11.145 1.00 91.75 110 ALA A N 1
ATOM 864 C CA . ALA A 1 110 ? -3.774 10.066 -12.364 1.00 91.75 110 ALA A CA 1
ATOM 865 C C . ALA A 1 110 ? -2.436 10.777 -12.095 1.00 91.75 110 ALA A C 1
ATOM 867 O O . ALA A 1 110 ? -1.392 10.313 -12.558 1.00 91.75 110 ALA A O 1
ATOM 868 N N . ARG A 1 111 ? -2.430 11.848 -11.286 1.00 94.44 111 ARG A N 1
ATOM 869 C CA . ARG A 1 111 ? -1.191 12.544 -10.894 1.00 94.44 111 ARG A CA 1
ATOM 870 C C . ARG A 1 111 ? -0.252 11.668 -10.069 1.00 94.44 111 ARG A C 1
ATOM 872 O O . ARG A 1 111 ? 0.950 11.683 -10.318 1.00 94.44 111 ARG A O 1
ATOM 879 N N . VAL A 1 112 ? -0.775 10.886 -9.123 1.00 93.75 112 VAL A N 1
ATOM 880 C CA . VAL A 1 112 ? 0.030 9.933 -8.340 1.00 93.75 112 VAL A CA 1
ATOM 881 C C . VAL A 1 112 ? 0.659 8.891 -9.257 1.00 93.75 112 VAL A C 1
ATOM 883 O O . VAL A 1 112 ? 1.854 8.634 -9.147 1.00 93.75 112 VAL A O 1
ATOM 886 N N . ARG A 1 113 ? -0.107 8.327 -10.196 1.00 95.25 113 ARG A N 1
ATOM 887 C CA . ARG A 1 113 ? 0.404 7.348 -11.167 1.00 95.25 113 ARG A CA 1
ATOM 888 C C . ARG A 1 113 ? 1.495 7.940 -12.058 1.00 95.25 113 ARG A C 1
ATOM 890 O O . ARG A 1 113 ? 2.533 7.309 -12.222 1.00 95.25 113 ARG A O 1
ATOM 897 N N . ALA A 1 114 ? 1.308 9.162 -12.556 1.00 96.69 114 ALA A N 1
ATOM 898 C CA . ALA A 1 114 ? 2.326 9.861 -13.339 1.00 96.69 114 ALA A CA 1
ATOM 899 C C . ALA A 1 114 ? 3.603 10.135 -12.521 1.00 96.69 114 ALA A C 1
ATOM 901 O O . ALA A 1 114 ? 4.711 9.924 -13.009 1.00 96.69 114 ALA A O 1
ATOM 902 N N . ALA A 1 115 ? 3.467 10.549 -11.258 1.00 96.88 115 ALA A N 1
ATOM 903 C CA . ALA A 1 115 ? 4.610 10.770 -10.373 1.00 96.88 115 ALA A CA 1
ATOM 904 C C . ALA A 1 115 ? 5.368 9.468 -10.052 1.00 96.88 115 ALA A C 1
ATOM 906 O O . ALA A 1 115 ? 6.596 9.475 -9.984 1.00 96.88 115 ALA A O 1
ATOM 907 N N . LEU A 1 116 ? 4.655 8.348 -9.883 1.00 96.62 116 LEU A N 1
ATOM 908 C CA . LEU A 1 116 ? 5.258 7.025 -9.697 1.00 96.62 116 LEU A CA 1
ATOM 909 C C . LEU A 1 116 ? 6.025 6.556 -10.934 1.00 96.62 116 LEU A C 1
ATOM 911 O O . LEU A 1 116 ? 7.104 5.990 -10.796 1.00 96.62 116 LEU A O 1
ATOM 915 N N . ASP A 1 117 ? 5.484 6.797 -12.125 1.00 96.94 117 ASP A N 1
ATOM 916 C CA . ASP A 1 117 ? 6.134 6.465 -13.392 1.00 96.94 117 ASP A CA 1
ATOM 917 C C . ASP A 1 117 ? 7.435 7.263 -13.586 1.00 96.94 117 ASP A C 1
ATOM 919 O O . ASP A 1 117 ? 8.490 6.684 -13.846 1.00 96.94 117 ASP A O 1
ATOM 923 N N . VAL A 1 118 ? 7.399 8.578 -13.333 1.00 96.94 118 VAL A N 1
ATOM 924 C CA . VAL A 1 118 ? 8.603 9.428 -13.327 1.00 96.94 118 VAL A CA 1
ATOM 925 C C . VAL A 1 118 ? 9.624 8.930 -12.303 1.00 96.94 118 VAL A C 1
ATOM 927 O O . VAL A 1 118 ? 10.785 8.743 -12.654 1.00 96.94 118 VAL A O 1
ATOM 930 N N . HIS A 1 119 ? 9.204 8.672 -11.058 1.00 96.00 119 HIS A N 1
ATOM 931 C CA . HIS A 1 119 ? 10.088 8.142 -10.012 1.00 96.00 119 HIS A CA 1
ATOM 932 C C . HIS A 1 119 ? 10.725 6.812 -10.427 1.00 96.00 119 HIS A C 1
ATOM 934 O O . HIS A 1 119 ? 11.927 6.624 -10.248 1.00 96.00 119 HIS A O 1
ATOM 940 N N . ASN A 1 120 ? 9.935 5.904 -11.007 1.00 96.12 120 ASN A N 1
ATOM 941 C CA . ASN A 1 120 ? 10.411 4.596 -11.436 1.00 96.12 120 ASN A CA 1
ATOM 942 C C . ASN A 1 120 ? 11.463 4.698 -12.540 1.00 96.12 120 ASN A C 1
ATOM 944 O O . ASN A 1 120 ? 12.492 4.035 -12.442 1.00 96.12 120 ASN A O 1
ATOM 948 N N . ARG A 1 121 ? 11.223 5.539 -13.556 1.00 94.44 121 ARG A N 1
ATOM 949 C CA . ARG A 1 121 ? 12.200 5.789 -14.625 1.00 94.44 121 ARG A CA 1
ATOM 950 C C . ARG A 1 121 ? 13.500 6.344 -14.067 1.00 94.44 121 ARG A C 1
ATOM 952 O O . ARG A 1 121 ? 14.540 5.749 -14.296 1.00 94.44 121 ARG A O 1
ATOM 959 N N . THR A 1 122 ? 13.434 7.389 -13.243 1.00 94.19 122 THR A N 1
ATOM 960 C CA . THR A 1 122 ? 14.631 7.972 -12.619 1.00 94.19 122 THR A CA 1
ATOM 961 C C . THR A 1 122 ? 15.409 6.943 -11.796 1.00 94.19 122 THR A C 1
ATOM 963 O O . THR A 1 122 ? 16.637 6.937 -11.806 1.00 94.19 122 THR A O 1
ATOM 966 N N . ALA A 1 123 ? 14.708 6.062 -11.076 1.00 92.38 123 ALA A N 1
ATOM 967 C CA . ALA A 1 123 ? 15.350 4.995 -10.319 1.00 92.38 123 ALA A CA 1
ATOM 968 C C . ALA A 1 123 ? 16.013 3.953 -11.237 1.00 92.38 123 ALA A C 1
ATOM 970 O O . ALA A 1 123 ? 17.129 3.537 -10.949 1.00 92.38 123 ALA A O 1
ATOM 971 N N . LEU A 1 124 ? 15.363 3.548 -12.335 1.00 91.69 124 LEU A N 1
ATOM 972 C CA . LEU A 1 124 ? 15.930 2.624 -13.327 1.00 91.69 124 LEU A CA 1
ATOM 973 C C . LEU A 1 124 ? 17.134 3.223 -14.059 1.00 91.69 124 LEU A C 1
ATOM 975 O O . LEU A 1 124 ? 18.143 2.542 -14.211 1.00 91.69 124 LEU A O 1
ATOM 979 N N . ASP A 1 125 ? 17.068 4.498 -14.441 1.00 90.31 125 ASP A N 1
ATOM 980 C CA . ASP A 1 125 ? 18.165 5.201 -15.112 1.00 90.31 125 ASP A CA 1
ATOM 981 C C . ASP A 1 125 ? 19.438 5.202 -14.256 1.00 90.31 125 ASP A C 1
ATOM 983 O O . ASP A 1 125 ? 20.537 5.044 -14.783 1.00 90.31 125 ASP A O 1
ATOM 987 N N . ALA A 1 126 ? 19.305 5.291 -12.927 1.00 87.38 126 ALA A N 1
ATOM 988 C CA . ALA A 1 126 ? 20.438 5.173 -12.012 1.00 87.38 126 ALA A CA 1
ATOM 989 C C . ALA A 1 126 ? 21.092 3.775 -12.038 1.00 87.38 126 ALA A C 1
ATOM 991 O O . ALA A 1 126 ? 22.310 3.675 -11.898 1.00 87.38 126 ALA A O 1
ATOM 992 N N . TRP A 1 127 ? 20.314 2.706 -12.247 1.00 86.38 127 TRP A N 1
ATOM 993 C CA . TRP A 1 127 ? 20.838 1.342 -12.414 1.00 86.38 127 TRP A CA 1
ATOM 994 C C . TRP A 1 127 ? 21.452 1.127 -13.801 1.00 86.38 127 TRP A C 1
ATOM 996 O O . TRP A 1 127 ? 22.499 0.492 -13.911 1.00 86.38 127 TRP A O 1
ATOM 1006 N N . HIS A 1 128 ? 20.841 1.678 -14.855 1.00 84.38 128 HIS A N 1
ATOM 1007 C CA . HIS A 1 128 ? 21.382 1.611 -16.216 1.00 84.38 128 HIS A CA 1
ATOM 1008 C C . HIS A 1 128 ? 22.697 2.383 -16.352 1.00 84.38 128 HIS A C 1
ATOM 1010 O O . HIS A 1 128 ? 23.631 1.887 -16.971 1.00 84.38 128 HIS A O 1
ATOM 1016 N N . ALA A 1 129 ? 22.809 3.560 -15.728 1.00 82.75 129 ALA A N 1
ATOM 1017 C CA . ALA A 1 129 ? 24.046 4.342 -15.709 1.00 82.75 129 ALA A CA 1
ATOM 1018 C C . ALA A 1 129 ? 25.207 3.615 -15.007 1.00 82.75 129 ALA A C 1
ATOM 1020 O O . ALA A 1 129 ? 26.368 3.915 -15.269 1.00 82.75 129 ALA A O 1
ATOM 1021 N N . ALA A 1 130 ? 24.899 2.659 -14.129 1.00 83.38 130 ALA A N 1
ATOM 1022 C CA . ALA A 1 130 ? 25.882 1.807 -13.473 1.00 83.38 130 ALA A CA 1
ATOM 1023 C C . ALA A 1 130 ? 26.240 0.539 -14.287 1.00 83.38 130 ALA A C 1
ATOM 1025 O O . ALA A 1 130 ? 26.982 -0.300 -13.782 1.00 83.38 130 ALA A O 1
ATOM 1026 N N . ASP A 1 131 ? 25.722 0.405 -15.518 1.00 75.56 131 ASP A N 1
ATOM 1027 C CA . ASP A 1 131 ? 25.994 -0.667 -16.494 1.00 75.56 131 ASP A CA 1
ATOM 1028 C C . ASP A 1 131 ? 25.772 -2.095 -15.965 1.00 75.56 131 ASP A C 1
ATOM 1030 O O . ASP A 1 131 ? 26.553 -3.020 -16.174 1.00 75.56 131 ASP A O 1
ATOM 1034 N N . ILE A 1 132 ? 24.681 -2.278 -15.219 1.00 73.12 132 ILE A N 1
ATOM 1035 C CA . ILE A 1 132 ? 24.424 -3.525 -14.481 1.00 73.12 132 ILE A CA 1
ATOM 1036 C C . ILE A 1 132 ? 23.630 -4.537 -15.341 1.00 73.12 132 ILE A C 1
ATOM 1038 O O . ILE A 1 132 ? 23.443 -5.682 -14.941 1.00 73.12 132 ILE A O 1
ATOM 1042 N N . GLY A 1 133 ? 23.184 -4.154 -16.547 1.00 69.62 133 GLY A N 1
ATOM 1043 C CA . GLY A 1 133 ? 22.568 -5.067 -17.527 1.00 69.62 133 GLY A CA 1
ATOM 1044 C C . GLY A 1 133 ? 21.274 -5.757 -17.063 1.00 69.62 133 GLY A C 1
ATOM 1045 O O . GLY A 1 133 ? 20.964 -6.861 -17.508 1.00 69.62 133 GLY A O 1
ATOM 1046 N N . LEU A 1 134 ? 20.534 -5.146 -16.134 1.00 75.75 134 LEU A N 1
ATOM 1047 C CA . LEU A 1 134 ? 19.367 -5.754 -15.492 1.00 75.75 134 LEU A CA 1
ATOM 1048 C C . LEU A 1 134 ? 18.066 -5.432 -16.243 1.00 75.75 134 LEU A C 1
ATOM 1050 O O . LEU A 1 134 ? 17.711 -4.269 -16.398 1.00 75.75 134 LEU A O 1
ATOM 1054 N N . ASP A 1 135 ? 17.304 -6.465 -16.616 1.00 82.88 135 ASP A N 1
ATOM 1055 C CA . ASP A 1 135 ? 15.927 -6.338 -17.128 1.00 82.88 135 ASP A CA 1
ATOM 1056 C C . ASP A 1 135 ? 14.934 -6.170 -15.962 1.00 82.88 135 ASP A C 1
ATOM 1058 O O . ASP A 1 135 ? 14.173 -7.074 -15.595 1.00 82.88 135 ASP A O 1
ATOM 1062 N N . TRP A 1 136 ? 15.026 -5.029 -15.276 1.00 90.44 136 TRP A N 1
ATOM 1063 C CA . TRP A 1 136 ? 14.166 -4.690 -14.144 1.00 90.44 136 TRP A CA 1
ATOM 1064 C C . TRP A 1 136 ? 13.016 -3.782 -14.579 1.00 90.44 136 TRP A C 1
ATOM 1066 O O . TRP A 1 136 ? 13.197 -2.749 -15.209 1.00 90.44 136 TRP A O 1
ATOM 1076 N N . THR A 1 137 ? 11.801 -4.148 -14.175 1.00 94.19 137 THR A N 1
ATOM 1077 C CA . THR A 1 137 ? 10.602 -3.317 -14.336 1.00 94.19 137 THR A CA 1
ATOM 1078 C C . THR A 1 137 ? 10.559 -2.172 -13.322 1.00 94.19 137 THR A C 1
ATOM 1080 O O . THR A 1 137 ? 9.989 -1.118 -13.605 1.00 94.19 137 THR A O 1
ATOM 1083 N N . TYR A 1 138 ? 11.131 -2.369 -12.131 1.00 94.94 138 TYR A N 1
ATOM 1084 C CA . TYR A 1 138 ? 11.105 -1.384 -11.052 1.00 94.94 138 TYR A CA 1
ATOM 1085 C C . TYR A 1 138 ? 12.503 -1.05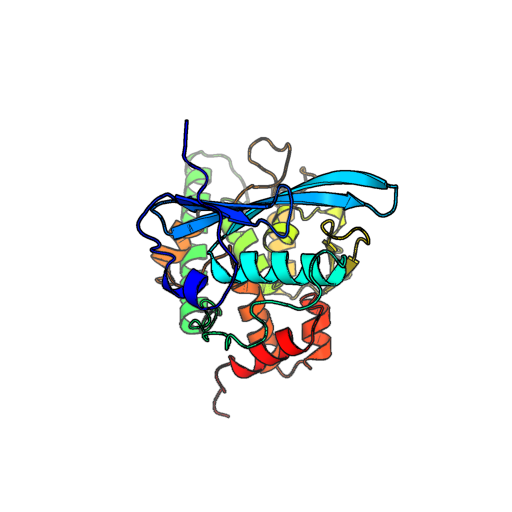1 -10.543 1.00 94.94 138 TYR A C 1
ATOM 1087 O O . TYR A 1 138 ? 13.248 -1.959 -10.179 1.00 94.94 138 TYR A O 1
ATOM 1095 N N . GLY A 1 139 ? 12.830 0.241 -10.456 1.00 91.75 139 GLY A N 1
ATOM 1096 C CA . GLY A 1 139 ? 14.134 0.696 -9.958 1.00 91.75 139 GLY A CA 1
ATOM 1097 C C . GLY A 1 139 ? 14.269 0.632 -8.433 1.00 91.75 139 GLY A C 1
ATOM 1098 O O . GLY A 1 139 ? 15.374 0.527 -7.907 1.00 91.75 139 GLY A O 1
ATOM 1099 N N . ASP A 1 140 ? 13.157 0.670 -7.697 1.00 91.88 140 ASP A N 1
ATOM 1100 C CA . ASP A 1 140 ? 13.122 0.456 -6.250 1.00 91.88 140 ASP A CA 1
ATOM 1101 C C . ASP A 1 140 ? 1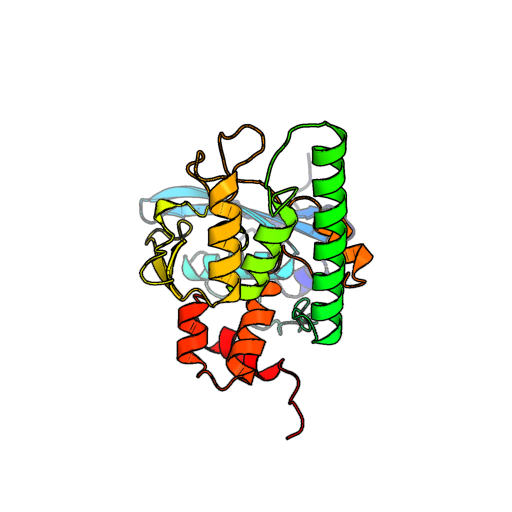1.767 -0.127 -5.796 1.00 91.88 140 ASP A C 1
ATOM 1103 O O . ASP A 1 140 ? 10.871 -0.403 -6.595 1.00 91.88 140 ASP A O 1
ATOM 1107 N N . ALA A 1 141 ? 11.605 -0.316 -4.484 1.00 93.00 141 ALA A N 1
ATOM 1108 C CA . ALA A 1 141 ? 10.369 -0.836 -3.900 1.00 93.00 141 ALA A CA 1
ATOM 1109 C C . ALA A 1 141 ? 9.208 0.181 -3.859 1.00 93.00 141 ALA A C 1
ATOM 1111 O O . ALA A 1 141 ? 8.087 -0.206 -3.534 1.00 93.00 141 ALA A O 1
ATOM 1112 N N . THR A 1 142 ? 9.437 1.469 -4.142 1.00 93.75 142 THR A N 1
ATOM 1113 C CA . THR A 1 142 ? 8.444 2.542 -3.955 1.00 93.75 142 THR A CA 1
ATOM 1114 C C . THR A 1 142 ? 7.232 2.322 -4.850 1.00 93.75 142 THR A C 1
ATOM 1116 O O . THR A 1 142 ? 6.105 2.208 -4.365 1.00 93.75 142 THR A O 1
ATOM 1119 N N . THR A 1 143 ? 7.469 2.220 -6.156 1.00 95.50 143 THR A N 1
ATOM 1120 C CA . THR A 1 143 ? 6.426 2.073 -7.174 1.00 95.50 143 THR A CA 1
ATOM 1121 C C . THR A 1 143 ? 5.572 0.821 -6.992 1.00 95.50 143 THR A C 1
ATOM 1123 O O . THR A 1 143 ? 4.355 0.968 -6.839 1.00 95.50 143 THR A O 1
ATOM 1126 N N . PRO A 1 144 ? 6.139 -0.400 -6.930 1.00 95.75 144 PRO A N 1
ATOM 1127 C CA . PRO A 1 144 ? 5.329 -1.603 -6.767 1.00 95.75 144 PRO A CA 1
ATOM 1128 C C . PRO A 1 144 ? 4.549 -1.600 -5.446 1.00 95.75 144 PRO A C 1
ATOM 1130 O O . PRO A 1 144 ? 3.393 -2.019 -5.412 1.00 95.75 144 PRO A O 1
ATOM 1133 N N . LEU A 1 145 ? 5.122 -1.072 -4.359 1.00 94.19 145 LEU A N 1
ATOM 1134 C CA . LEU A 1 145 ? 4.434 -0.998 -3.070 1.00 94.19 145 LEU A CA 1
ATOM 1135 C C . LEU A 1 145 ? 3.220 -0.066 -3.132 1.00 94.19 145 LEU A C 1
ATOM 1137 O O . LEU A 1 145 ? 2.133 -0.444 -2.689 1.00 94.19 145 LEU A O 1
ATOM 1141 N N . VAL A 1 146 ? 3.375 1.140 -3.682 1.00 92.69 146 VAL A N 1
ATOM 1142 C CA . VAL A 1 146 ? 2.271 2.107 -3.761 1.00 92.69 146 VAL A CA 1
ATOM 1143 C C . VAL A 1 146 ? 1.164 1.606 -4.689 1.00 92.69 146 VAL A C 1
ATOM 1145 O O . VAL A 1 146 ? -0.005 1.685 -4.308 1.00 92.69 146 VAL A O 1
ATOM 1148 N N . LEU A 1 147 ? 1.507 1.020 -5.842 1.00 94.38 147 LEU A N 1
ATOM 1149 C CA . LEU A 1 147 ? 0.522 0.431 -6.755 1.00 94.38 147 LEU A CA 1
ATOM 1150 C C . LEU A 1 147 ? -0.268 -0.701 -6.083 1.00 94.38 147 LEU A C 1
ATOM 1152 O O . LEU A 1 147 ? -1.496 -0.722 -6.152 1.00 94.38 147 LEU A O 1
ATOM 1156 N N . LEU A 1 148 ? 0.397 -1.592 -5.341 1.00 94.31 148 LEU A N 1
ATOM 1157 C CA . LEU A 1 148 ? -0.300 -2.638 -4.584 1.00 94.31 148 LEU A CA 1
ATOM 1158 C C . LEU A 1 148 ? -1.179 -2.074 -3.469 1.00 94.31 148 LEU A C 1
ATOM 1160 O O . LEU A 1 148 ? -2.272 -2.588 -3.229 1.00 94.31 148 LEU A O 1
ATOM 1164 N N . ALA A 1 149 ? -0.743 -1.009 -2.794 1.00 90.69 149 ALA A N 1
ATOM 1165 C CA . ALA A 1 149 ? -1.572 -0.342 -1.797 1.00 90.69 149 ALA A CA 1
ATOM 1166 C C . ALA A 1 149 ? -2.852 0.232 -2.431 1.00 90.69 149 ALA A C 1
ATOM 1168 O O . ALA A 1 149 ? -3.933 0.060 -1.863 1.00 90.69 149 ALA A O 1
ATOM 1169 N N . MET A 1 150 ? -2.731 0.859 -3.607 1.00 90.25 150 MET A N 1
ATOM 1170 C CA . MET A 1 150 ? -3.845 1.421 -4.382 1.00 90.25 150 MET A CA 1
ATOM 1171 C C . MET A 1 150 ? -4.770 0.355 -4.974 1.00 90.25 150 MET A C 1
ATOM 1173 O O . MET A 1 150 ? -5.960 0.614 -5.107 1.00 90.25 150 MET A O 1
ATOM 1177 N N . ALA A 1 151 ? -4.253 -0.831 -5.300 1.00 90.69 151 ALA A N 1
ATOM 1178 C CA . ALA A 1 151 ? -5.042 -1.916 -5.877 1.00 90.69 151 ALA A CA 1
ATOM 1179 C C . ALA A 1 151 ? -5.753 -2.780 -4.819 1.00 90.69 151 ALA A C 1
ATOM 1181 O O . ALA A 1 151 ? -6.874 -3.228 -5.042 1.00 90.69 151 ALA A O 1
ATOM 1182 N N . LEU A 1 152 ? -5.116 -3.021 -3.665 1.00 89.12 152 LEU A N 1
ATOM 1183 C CA . LEU A 1 152 ? -5.584 -4.007 -2.676 1.00 89.12 152 LEU A CA 1
ATOM 1184 C C . LEU A 1 152 ? -6.245 -3.396 -1.436 1.00 89.12 152 LEU A C 1
ATOM 1186 O O . LEU A 1 152 ? -6.928 -4.102 -0.695 1.00 89.12 152 LEU A O 1
ATOM 1190 N N . GLY A 1 153 ? -6.000 -2.117 -1.133 1.00 85.19 153 GLY A N 1
ATOM 1191 C CA . GLY A 1 153 ? -6.597 -1.458 0.035 1.00 85.19 153 GLY A CA 1
ATOM 1192 C C . GLY A 1 153 ? -6.201 -2.102 1.375 1.00 85.19 153 GLY A C 1
ATOM 1193 O O . GLY A 1 153 ? -6.937 -2.036 2.369 1.00 85.19 153 GLY A O 1
ATOM 1194 N N . CYS A 1 154 ? -5.046 -2.769 1.415 1.00 84.38 154 CYS A N 1
ATOM 1195 C CA . CYS A 1 154 ? -4.518 -3.428 2.607 1.00 84.38 154 CYS A CA 1
ATOM 1196 C C . CYS A 1 154 ? -3.937 -2.419 3.619 1.00 84.38 154 CYS A C 1
ATOM 1198 O O . CYS A 1 154 ? -3.667 -1.256 3.307 1.00 84.38 154 CYS A O 1
ATOM 1200 N N . ARG A 1 155 ? -3.752 -2.837 4.881 1.00 82.81 155 ARG A N 1
ATOM 1201 C CA . ARG A 1 155 ? -3.028 -2.018 5.871 1.00 8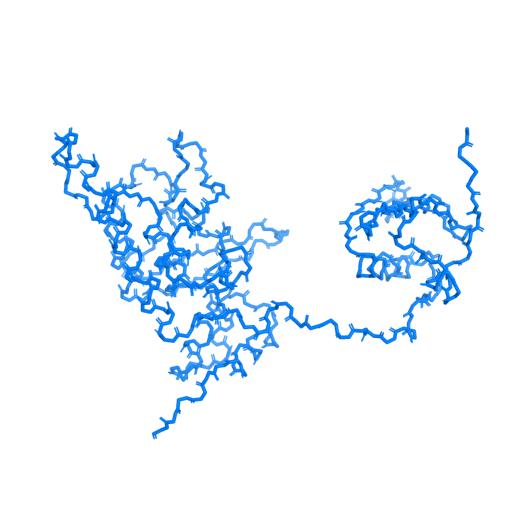2.81 155 ARG A CA 1
ATOM 1202 C C . ARG A 1 155 ? -1.583 -1.896 5.410 1.00 82.81 155 ARG A C 1
ATOM 1204 O O . ARG A 1 155 ? -0.974 -2.889 5.031 1.00 82.81 155 ARG A O 1
ATOM 1211 N N . ARG A 1 156 ? -0.980 -0.721 5.615 1.00 84.69 156 ARG A N 1
ATOM 1212 C CA . ARG A 1 156 ? 0.465 -0.520 5.410 1.00 84.69 156 ARG A CA 1
ATOM 1213 C C . ARG A 1 156 ? 1.292 -1.633 6.065 1.00 84.69 156 ARG A C 1
ATOM 1215 O O . ARG A 1 156 ? 2.165 -2.204 5.434 1.00 84.69 156 ARG A O 1
ATOM 1222 N N . ALA A 1 157 ? 0.986 -1.964 7.319 1.00 83.31 157 ALA A N 1
ATOM 1223 C CA . ALA A 1 157 ? 1.699 -3.007 8.054 1.00 83.31 157 ALA A CA 1
ATOM 1224 C C . ALA A 1 157 ? 1.483 -4.424 7.491 1.00 83.31 157 ALA A C 1
ATOM 1226 O O . ALA A 1 157 ? 2.372 -5.251 7.638 1.00 83.31 157 ALA A O 1
ATOM 1227 N N . GLU A 1 158 ? 0.335 -4.702 6.865 1.00 87.88 158 GLU A N 1
ATOM 1228 C CA . GLU A 1 158 ? 0.080 -5.988 6.203 1.00 87.88 158 GLU A CA 1
ATOM 1229 C C . GLU A 1 158 ? 0.930 -6.110 4.936 1.00 87.88 158 GLU A C 1
ATOM 1231 O O . GLU A 1 158 ? 1.553 -7.142 4.728 1.00 87.88 158 GLU A O 1
ATOM 1236 N N . LEU A 1 159 ? 1.016 -5.041 4.137 1.00 89.00 159 LEU A N 1
ATOM 1237 C CA . LEU A 1 159 ? 1.818 -5.031 2.914 1.00 89.00 159 LEU A CA 1
ATOM 1238 C C . LEU A 1 159 ? 3.322 -5.109 3.200 1.00 89.00 159 LEU A C 1
ATOM 1240 O O . LEU A 1 159 ? 4.031 -5.878 2.564 1.00 89.00 159 LEU A O 1
ATOM 1244 N N . LEU A 1 160 ? 3.808 -4.354 4.192 1.00 89.62 160 LEU A N 1
ATOM 1245 C CA . LEU A 1 160 ? 5.228 -4.351 4.570 1.00 89.62 160 LEU A CA 1
ATOM 1246 C C . LEU A 1 160 ? 5.694 -5.705 5.128 1.00 89.62 160 LEU A C 1
ATOM 1248 O O . LEU A 1 160 ? 6.862 -6.048 4.999 1.00 89.62 160 LEU A O 1
ATOM 1252 N N . LYS A 1 161 ? 4.793 -6.472 5.751 1.00 90.19 161 LYS A N 1
ATOM 1253 C CA . LYS A 1 161 ? 5.084 -7.800 6.316 1.00 90.19 161 LYS A CA 1
ATOM 1254 C C . LYS A 1 161 ? 4.660 -8.948 5.395 1.00 90.19 161 LYS A C 1
ATOM 1256 O O . LYS A 1 161 ? 4.663 -10.095 5.831 1.00 90.19 161 LYS A O 1
ATOM 1261 N N . LEU A 1 162 ? 4.249 -8.650 4.163 1.00 92.75 162 LEU A N 1
ATOM 1262 C CA . LEU A 1 162 ? 3.770 -9.661 3.233 1.00 92.75 162 LEU A CA 1
ATOM 1263 C C . LEU A 1 162 ? 4.922 -10.584 2.821 1.00 92.75 162 LEU A C 1
ATOM 1265 O O . LEU A 1 162 ? 5.988 -10.119 2.422 1.00 92.75 162 LEU A O 1
ATOM 1269 N N . GLU A 1 163 ? 4.688 -11.889 2.895 1.00 94.56 163 GLU A N 1
ATOM 1270 C CA . GLU A 1 163 ? 5.619 -12.925 2.443 1.00 94.56 163 GLU A CA 1
ATOM 1271 C C . GLU A 1 163 ? 5.194 -13.472 1.084 1.00 94.56 163 GLU A C 1
ATOM 1273 O O . GLU A 1 163 ? 3.999 -13.572 0.799 1.00 94.56 163 GLU A O 1
ATOM 1278 N N . TRP A 1 164 ? 6.160 -13.890 0.263 1.00 96.19 164 TRP A N 1
ATOM 1279 C CA . TRP A 1 164 ? 5.856 -14.508 -1.033 1.00 96.19 164 TRP A CA 1
ATOM 1280 C C . TRP A 1 164 ? 5.012 -15.779 -0.899 1.00 96.19 164 TRP A C 1
ATOM 1282 O O . TRP A 1 164 ? 4.171 -16.044 -1.752 1.00 96.19 164 TRP A O 1
ATOM 1292 N N . SER A 1 165 ? 5.169 -16.520 0.202 1.00 95.62 165 SER A N 1
ATOM 1293 C CA . SER A 1 165 ? 4.370 -17.709 0.537 1.00 95.62 165 SER A CA 1
ATOM 1294 C C . SER A 1 165 ? 2.882 -17.415 0.772 1.00 95.62 165 SER A C 1
ATOM 1296 O O . SER A 1 165 ? 2.067 -18.335 0.791 1.00 95.62 165 SER A O 1
ATOM 1298 N N . ALA A 1 166 ? 2.510 -16.148 0.967 1.00 95.25 166 ALA A N 1
ATOM 1299 C CA . ALA A 1 166 ? 1.127 -15.720 1.131 1.00 95.25 166 ALA A CA 1
ATOM 1300 C C . ALA A 1 166 ? 0.463 -15.287 -0.188 1.00 95.25 166 ALA A C 1
ATOM 1302 O O . ALA A 1 166 ? -0.725 -14.959 -0.171 1.00 95.25 166 ALA A O 1
ATOM 1303 N N . VAL A 1 167 ? 1.206 -15.266 -1.301 1.00 97.12 167 VAL A N 1
ATOM 1304 C CA . VAL A 1 167 ? 0.713 -14.898 -2.634 1.00 97.12 167 VAL A CA 1
ATOM 1305 C C . VAL A 1 167 ? 0.490 -16.162 -3.463 1.00 97.12 167 VAL A C 1
ATOM 1307 O O . VAL A 1 167 ? 1.436 -16.855 -3.835 1.00 97.12 167 VAL A O 1
ATOM 1310 N N . ASP A 1 168 ? -0.767 -16.434 -3.792 1.00 97.12 168 ASP A N 1
ATOM 1311 C CA . ASP A 1 168 ? -1.173 -17.534 -4.657 1.00 97.12 168 ASP A CA 1
ATOM 1312 C C . ASP A 1 168 ? -1.391 -17.000 -6.079 1.00 97.12 168 ASP A C 1
ATOM 1314 O O . ASP A 1 168 ? -2.423 -16.408 -6.403 1.00 97.12 168 ASP A O 1
ATOM 1318 N N . PHE A 1 169 ? -0.371 -17.159 -6.924 1.00 96.88 169 PHE A N 1
ATOM 1319 C CA . PHE A 1 169 ? -0.414 -16.709 -8.315 1.00 96.88 169 PHE A CA 1
ATOM 1320 C C . PHE A 1 169 ? -1.390 -17.510 -9.189 1.00 96.88 169 PHE A C 1
ATOM 1322 O O . PHE A 1 169 ? -2.093 -16.861 -9.964 1.00 96.88 169 PHE A O 1
ATOM 1329 N N . PRO A 1 170 ? -1.454 -18.858 -9.106 1.00 96.56 170 PRO A N 1
ATOM 1330 C CA . PRO A 1 170 ? -2.447 -19.641 -9.842 1.00 96.56 170 PRO A CA 1
ATOM 1331 C C . PRO A 1 170 ? -3.887 -19.209 -9.569 1.00 96.56 170 PRO A C 1
ATOM 1333 O O . PRO A 1 170 ? -4.648 -19.017 -10.512 1.00 96.56 170 PRO A O 1
ATOM 1336 N N . ASN A 1 171 ? -4.240 -18.995 -8.299 1.00 96.38 171 ASN A N 1
ATOM 1337 C CA . ASN A 1 171 ? -5.598 -18.603 -7.915 1.00 96.38 171 ASN A CA 1
ATOM 1338 C C . ASN A 1 171 ? -5.809 -17.081 -7.887 1.00 96.38 171 ASN A C 1
ATOM 1340 O O . ASN A 1 171 ? -6.900 -16.625 -7.558 1.00 96.38 171 ASN A O 1
ATOM 1344 N N . ALA A 1 172 ? -4.779 -16.289 -8.202 1.00 96.81 172 ALA A N 1
ATOM 1345 C CA . ALA A 1 172 ? -4.785 -14.831 -8.116 1.00 96.81 172 ALA A CA 1
ATOM 1346 C C . ALA A 1 172 ? -5.323 -14.316 -6.766 1.00 96.81 172 ALA A C 1
ATOM 1348 O O . ALA A 1 172 ? -6.209 -13.465 -6.715 1.00 96.81 172 ALA A O 1
ATOM 1349 N N . THR A 1 173 ? -4.783 -14.817 -5.652 1.00 95.81 173 THR A N 1
ATOM 1350 C CA . THR A 1 173 ? -5.159 -14.349 -4.308 1.00 95.81 173 THR A CA 1
ATOM 1351 C C . THR A 1 173 ? -3.949 -14.027 -3.440 1.00 95.81 173 THR A C 1
ATOM 1353 O O . THR A 1 173 ? -2.836 -14.500 -3.664 1.00 95.81 173 THR A O 1
ATOM 1356 N N . VAL A 1 174 ? -4.163 -13.198 -2.419 1.00 95.31 174 VAL A N 1
ATOM 1357 C CA . VAL A 1 174 ? -3.187 -12.937 -1.361 1.00 95.31 174 VAL A CA 1
ATOM 1358 C C . VAL A 1 174 ? -3.831 -13.098 0.007 1.00 95.31 174 VAL A C 1
ATOM 1360 O O . VAL A 1 174 ? -4.934 -12.610 0.261 1.00 95.31 174 VAL A O 1
ATOM 1363 N N . ARG A 1 175 ? -3.139 -13.779 0.919 1.00 92.94 175 ARG A N 1
ATOM 1364 C CA . ARG A 1 175 ? -3.601 -13.982 2.293 1.00 92.94 175 ARG A CA 1
ATOM 1365 C C . ARG A 1 175 ? -2.935 -12.988 3.239 1.00 92.94 175 ARG A C 1
ATOM 1367 O O . ARG A 1 175 ? -1.735 -13.059 3.482 1.00 92.94 175 ARG A O 1
ATOM 1374 N N . PHE A 1 176 ? -3.724 -12.110 3.849 1.00 88.69 176 PHE A N 1
ATOM 1375 C CA . PHE A 1 176 ? -3.253 -11.228 4.917 1.00 88.69 176 PHE A CA 1
ATOM 1376 C C . PHE A 1 176 ? -3.550 -11.838 6.284 1.00 88.69 176 PHE A C 1
ATOM 1378 O O . PHE A 1 176 ? -4.676 -12.262 6.548 1.00 88.69 176 PHE A O 1
ATOM 1385 N N . VAL A 1 177 ? -2.549 -11.843 7.166 1.00 80.06 177 VAL A N 1
ATOM 1386 C CA . VAL A 1 177 ? -2.669 -12.327 8.547 1.00 80.06 177 VAL A CA 1
ATOM 1387 C C . VAL A 1 177 ? -2.559 -11.140 9.499 1.00 80.06 177 VAL A C 1
ATOM 1389 O O . VAL A 1 177 ? -1.544 -10.444 9.518 1.00 80.06 177 VAL A O 1
ATOM 1392 N N . ASP A 1 178 ? -3.601 -10.902 10.295 1.00 67.94 178 ASP A N 1
ATOM 1393 C CA . ASP A 1 178 ? -3.563 -9.921 11.374 1.00 67.94 178 ASP A CA 1
ATOM 1394 C C . ASP A 1 178 ? -2.952 -10.563 12.624 1.00 67.94 178 ASP A C 1
ATOM 1396 O O . ASP A 1 178 ? -3.580 -11.380 13.297 1.00 67.94 178 ASP A O 1
ATOM 1400 N N . THR A 1 179 ? -1.708 -10.198 12.929 1.00 58.03 179 THR A N 1
ATOM 1401 C CA . THR A 1 179 ? -0.975 -10.688 14.106 1.00 58.03 179 THR A CA 1
ATOM 1402 C C . THR A 1 179 ? -1.182 -9.824 15.352 1.00 58.03 179 THR A C 1
ATOM 1404 O O . THR A 1 179 ? -0.576 -10.091 16.386 1.00 58.03 179 THR A O 1
ATOM 1407 N N . THR A 1 180 ? -2.016 -8.776 15.285 1.00 53.62 180 THR A N 1
ATOM 1408 C CA . THR A 1 180 ? -2.208 -7.840 16.407 1.00 53.62 180 THR A CA 1
ATOM 1409 C C . THR A 1 180 ? -3.260 -8.286 17.421 1.00 53.62 180 THR A C 1
ATOM 1411 O O . THR A 1 180 ? -3.275 -7.781 18.545 1.00 53.62 180 THR A O 1
ATOM 1414 N N . THR A 1 181 ? -4.121 -9.246 17.078 1.00 45.22 181 THR A N 1
ATOM 1415 C CA . THR A 1 181 ? -5.096 -9.822 18.011 1.00 45.22 181 THR A CA 1
ATOM 1416 C C . THR A 1 181 ? -4.681 -11.201 18.503 1.00 45.22 181 THR A C 1
ATOM 1418 O O . THR A 1 181 ? -4.156 -12.005 17.743 1.00 45.22 181 THR A O 1
ATOM 1421 N N . LYS A 1 182 ? -4.964 -11.488 19.788 1.00 38.62 182 LYS A N 1
ATOM 1422 C CA . LYS A 1 182 ? -4.746 -12.804 20.430 1.00 38.62 182 LYS A CA 1
ATOM 1423 C C . LYS A 1 182 ? -5.359 -13.972 19.639 1.00 38.62 182 LYS A C 1
ATOM 1425 O O . LYS A 1 182 ? -4.901 -15.097 19.765 1.00 38.62 182 LYS A O 1
ATOM 1430 N N . THR A 1 183 ? -6.358 -13.691 18.810 1.00 42.59 183 THR A N 1
ATOM 1431 C CA . THR A 1 183 ? -6.825 -14.534 17.710 1.00 42.59 183 THR A CA 1
ATOM 1432 C C . THR A 1 183 ? -6.303 -13.961 16.395 1.00 42.59 183 THR A C 1
ATOM 1434 O O . THR A 1 183 ? -6.705 -12.865 15.991 1.00 42.59 183 THR A O 1
ATOM 1437 N N . ALA A 1 184 ? -5.399 -14.681 15.729 1.00 54.81 184 ALA A N 1
ATOM 1438 C CA . ALA A 1 184 ? -4.935 -14.312 14.398 1.00 54.81 184 ALA A CA 1
ATOM 1439 C C . ALA A 1 184 ? -6.124 -14.394 13.432 1.00 54.81 184 ALA A C 1
ATOM 1441 O O . ALA A 1 184 ? -6.604 -15.479 13.111 1.00 54.81 184 ALA A O 1
ATOM 1442 N N . THR A 1 185 ? -6.643 -13.244 13.004 1.00 66.69 185 THR A N 1
ATOM 1443 C CA . THR A 1 185 ? -7.683 -13.205 11.970 1.00 66.69 185 THR A CA 1
ATOM 1444 C C . THR A 1 185 ? -6.981 -13.099 10.627 1.00 66.69 185 THR A C 1
ATOM 1446 O O . THR A 1 185 ? -6.184 -12.189 10.404 1.00 66.69 185 THR A O 1
ATOM 1449 N N . SER A 1 186 ? -7.223 -14.065 9.744 1.00 81.00 186 SER A N 1
ATOM 1450 C CA . SER A 1 186 ? -6.693 -14.038 8.382 1.00 81.00 186 SER A CA 1
ATOM 1451 C C . SER A 1 186 ? -7.815 -13.763 7.394 1.00 81.00 186 SER A C 1
ATOM 1453 O O . SER A 1 186 ? -8.971 -14.102 7.646 1.00 81.00 186 SER A O 1
ATOM 1455 N N . ARG A 1 187 ? -7.481 -13.110 6.283 1.00 86.06 187 ARG A N 1
ATOM 1456 C CA . ARG A 1 187 ? -8.405 -12.927 5.165 1.00 86.06 187 ARG A CA 1
ATOM 1457 C C . ARG A 1 187 ? -7.686 -13.135 3.848 1.00 86.06 187 ARG A C 1
ATOM 1459 O O . ARG A 1 187 ? -6.508 -12.798 3.721 1.00 86.06 187 ARG A O 1
ATOM 1466 N N . VAL A 1 188 ? -8.420 -13.667 2.884 1.00 89.50 188 VAL A N 1
ATOM 1467 C CA . VAL A 1 188 ? -7.962 -13.835 1.508 1.00 89.50 188 VAL A CA 1
ATOM 1468 C C . VAL A 1 188 ? -8.530 -12.688 0.685 1.00 89.50 188 VAL A C 1
ATOM 1470 O O . VAL A 1 188 ? -9.720 -12.394 0.761 1.00 89.50 188 VAL A O 1
ATOM 1473 N N . VAL A 1 189 ? -7.662 -12.012 -0.057 1.00 90.19 189 VAL A N 1
ATOM 1474 C CA . VAL A 1 189 ? -8.005 -10.892 -0.930 1.00 90.19 189 VAL A CA 1
ATOM 1475 C C . VAL A 1 189 ? -7.718 -11.311 -2.372 1.00 90.19 189 VAL A C 1
ATOM 1477 O O . VAL A 1 189 ? -6.580 -11.685 -2.663 1.00 90.19 189 VAL A O 1
ATOM 1480 N N . PRO A 1 190 ? -8.712 -11.265 -3.275 1.00 91.19 190 PRO A N 1
ATOM 1481 C CA . PRO A 1 190 ? -8.478 -11.455 -4.701 1.00 91.19 190 PRO A CA 1
ATOM 1482 C C . PRO A 1 190 ? -7.528 -10.387 -5.252 1.00 91.19 190 PRO A C 1
ATOM 1484 O O . PRO A 1 190 ? -7.644 -9.204 -4.926 1.00 91.19 190 PRO A O 1
ATOM 1487 N N . 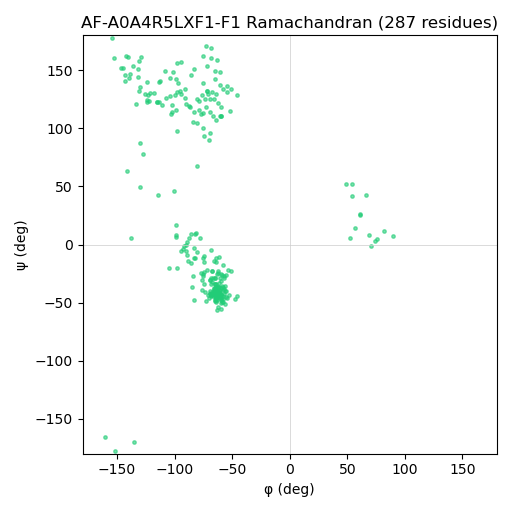LEU A 1 191 ? -6.590 -10.800 -6.095 1.00 93.81 191 LEU A N 1
ATOM 1488 C CA . LEU A 1 191 ? -5.694 -9.917 -6.829 1.00 93.81 191 LEU A CA 1
ATOM 1489 C C . LEU A 1 191 ? -6.395 -9.491 -8.119 1.00 93.81 191 LEU A C 1
ATOM 1491 O O . LEU A 1 191 ? -6.693 -10.321 -8.975 1.00 93.81 191 LEU A O 1
ATOM 1495 N N . ASN A 1 192 ? -6.636 -8.191 -8.280 1.00 90.25 192 ASN A N 1
ATOM 1496 C CA . ASN A 1 192 ? -7.061 -7.665 -9.574 1.00 90.25 192 ASN A CA 1
ATOM 1497 C C . ASN A 1 192 ? -5.912 -7.765 -10.603 1.00 90.25 192 ASN A C 1
ATOM 1499 O O . ASN A 1 192 ? -4.759 -8.036 -10.253 1.00 90.25 192 ASN A O 1
ATOM 1503 N N . ALA A 1 193 ? -6.224 -7.533 -11.881 1.00 93.38 193 ALA A N 1
ATOM 1504 C CA . ALA A 1 193 ? -5.247 -7.644 -12.967 1.00 93.38 193 ALA A CA 1
ATOM 1505 C C . ALA A 1 193 ? -3.998 -6.771 -12.735 1.00 93.38 193 ALA A C 1
ATOM 1507 O O . ALA A 1 193 ? -2.879 -7.225 -12.968 1.00 93.38 193 ALA A O 1
ATOM 1508 N N . GLU A 1 194 ? -4.186 -5.555 -12.211 1.00 94.06 194 GLU A N 1
ATOM 1509 C CA . GLU A 1 194 ? -3.098 -4.635 -11.869 1.00 94.06 194 GLU A CA 1
ATOM 1510 C C . GLU A 1 194 ? -2.187 -5.212 -10.775 1.00 94.06 194 GLU A C 1
ATOM 1512 O O . GLU A 1 194 ? -0.980 -5.331 -10.976 1.00 94.06 194 GLU A O 1
ATOM 1517 N N . ALA A 1 195 ? -2.748 -5.628 -9.637 1.00 95.56 195 ALA A N 1
ATOM 1518 C CA . ALA A 1 195 ? -1.978 -6.179 -8.528 1.00 95.56 195 ALA A CA 1
ATOM 1519 C C . ALA A 1 195 ? -1.233 -7.454 -8.933 1.00 95.56 195 ALA A C 1
ATOM 1521 O O . ALA A 1 195 ? -0.078 -7.643 -8.549 1.00 95.56 195 ALA A O 1
ATOM 1522 N N . LEU A 1 196 ? -1.868 -8.312 -9.736 1.00 97.31 196 LEU A N 1
ATOM 1523 C CA . LEU A 1 196 ? -1.240 -9.524 -10.247 1.00 97.31 196 LEU A CA 1
ATOM 1524 C C . LEU A 1 196 ? -0.063 -9.200 -11.177 1.00 97.31 196 LEU A C 1
ATOM 1526 O O . LEU A 1 196 ? 0.989 -9.829 -11.058 1.00 97.31 196 LEU A O 1
ATOM 1530 N N . ALA A 1 197 ? -0.213 -8.221 -12.073 1.00 97.25 197 ALA A N 1
ATOM 1531 C CA . ALA A 1 197 ? 0.860 -7.778 -12.960 1.00 97.25 197 ALA A CA 1
ATOM 1532 C C . ALA A 1 197 ? 2.041 -7.196 -12.169 1.00 97.25 197 ALA A C 1
ATOM 1534 O O . ALA A 1 197 ? 3.180 -7.624 -12.370 1.00 97.25 197 ALA A O 1
ATOM 1535 N N . VAL A 1 198 ? 1.763 -6.306 -11.209 1.00 97.62 198 VAL A N 1
ATOM 1536 C CA . VAL A 1 198 ? 2.778 -5.703 -10.333 1.00 97.62 198 VAL A CA 1
ATOM 1537 C C . VAL A 1 198 ? 3.523 -6.779 -9.540 1.00 97.62 198 VAL A C 1
ATOM 1539 O O . VAL A 1 198 ? 4.752 -6.791 -9.529 1.00 97.62 198 VAL A O 1
ATOM 1542 N N . LEU A 1 199 ? 2.808 -7.728 -8.921 1.00 97.50 199 LEU A N 1
ATOM 1543 C CA . LEU A 1 199 ? 3.427 -8.820 -8.161 1.00 97.50 199 LEU A CA 1
ATOM 1544 C C . LEU A 1 199 ? 4.270 -9.736 -9.049 1.00 97.50 199 LEU A C 1
ATOM 1546 O O . LEU A 1 199 ? 5.352 -10.138 -8.631 1.00 97.50 199 LEU A O 1
ATOM 1550 N N . LYS A 1 200 ? 3.811 -10.069 -10.263 1.00 96.69 200 LYS A N 1
ATOM 1551 C CA . LYS A 1 200 ? 4.578 -10.907 -11.201 1.00 96.69 200 LYS A CA 1
ATOM 1552 C C . LYS A 1 200 ? 5.874 -10.224 -11.632 1.00 96.69 200 LYS A C 1
ATOM 1554 O O . LYS A 1 200 ? 6.918 -10.871 -11.614 1.00 96.69 200 LYS A O 1
ATOM 1559 N N . ALA A 1 201 ? 5.816 -8.941 -11.985 1.00 96.19 201 ALA A N 1
ATOM 1560 C CA . ALA A 1 201 ? 6.995 -8.165 -12.359 1.00 96.19 201 ALA A CA 1
ATOM 1561 C C . ALA A 1 201 ? 7.966 -8.023 -11.177 1.00 96.19 201 ALA A C 1
ATOM 1563 O O . ALA A 1 201 ? 9.139 -8.372 -11.289 1.00 96.19 201 ALA A O 1
ATOM 1564 N N . TRP A 1 202 ? 7.462 -7.625 -10.007 1.00 96.12 202 TRP A N 1
ATOM 1565 C CA . TRP A 1 202 ? 8.282 -7.444 -8.810 1.00 96.12 202 TRP A CA 1
ATOM 1566 C C . TRP A 1 202 ? 8.912 -8.748 -8.303 1.00 96.12 202 TRP A C 1
ATOM 1568 O O . TRP A 1 202 ? 10.051 -8.748 -7.829 1.00 96.12 202 TRP A O 1
ATOM 1578 N N . ARG A 1 203 ? 8.218 -9.884 -8.457 1.00 95.31 203 ARG A N 1
ATOM 1579 C CA . ARG A 1 203 ? 8.736 -11.203 -8.071 1.00 95.31 203 ARG A CA 1
ATOM 1580 C C . ARG A 1 203 ? 10.025 -11.551 -8.807 1.00 95.31 203 ARG A C 1
ATOM 1582 O O . ARG A 1 203 ? 10.918 -12.099 -8.172 1.00 95.31 203 ARG A O 1
ATOM 1589 N N . LYS A 1 204 ? 10.166 -11.187 -10.087 1.00 92.56 204 LYS A N 1
ATOM 1590 C CA . LYS A 1 204 ? 11.406 -11.419 -10.854 1.00 92.56 204 LYS A CA 1
ATOM 1591 C C . LYS A 1 204 ? 12.634 -10.774 -10.198 1.00 92.56 204 LYS A C 1
ATOM 1593 O O . LYS A 1 204 ? 13.736 -11.285 -10.337 1.00 92.56 204 LYS A O 1
ATOM 1598 N N . GLN A 1 205 ? 12.432 -9.678 -9.465 1.00 90.00 205 GLN A N 1
ATOM 1599 C CA . GLN A 1 205 ? 13.499 -8.881 -8.858 1.00 90.00 205 GLN A CA 1
ATOM 1600 C C . GLN A 1 205 ? 13.749 -9.203 -7.382 1.00 90.00 205 GLN A C 1
ATOM 1602 O O . GLN A 1 205 ? 14.799 -8.859 -6.857 1.00 90.00 205 GLN A O 1
ATOM 1607 N N . SER A 1 206 ? 12.791 -9.820 -6.685 1.00 90.81 206 SER A N 1
ATOM 1608 C CA . SER A 1 206 ? 12.810 -9.898 -5.214 1.00 90.81 206 SER A CA 1
ATOM 1609 C C . SER A 1 206 ? 12.402 -11.259 -4.643 1.00 90.81 206 SER A C 1
ATOM 1611 O O . SER A 1 206 ? 12.329 -11.417 -3.425 1.00 90.81 206 SER A O 1
ATOM 1613 N N . SER A 1 207 ? 12.172 -12.276 -5.483 1.00 88.62 207 SER A N 1
ATOM 1614 C CA . SER A 1 207 ? 11.785 -13.622 -5.027 1.00 88.62 207 SER A CA 1
ATOM 1615 C C . SER A 1 207 ? 12.853 -14.358 -4.221 1.00 88.62 207 SER A C 1
ATOM 1617 O O . SER A 1 207 ? 12.548 -15.380 -3.615 1.00 88.62 207 SER A O 1
ATOM 1619 N N . HIS A 1 208 ? 14.098 -13.881 -4.239 1.00 90.25 208 HIS A N 1
ATOM 1620 C CA . HIS A 1 208 ? 15.183 -14.433 -3.428 1.00 90.25 208 HIS A CA 1
ATOM 1621 C C . HIS A 1 208 ? 15.075 -14.039 -1.944 1.00 90.25 208 HIS A C 1
ATOM 1623 O O . HIS A 1 208 ? 15.752 -14.625 -1.103 1.00 90.25 208 HIS A O 1
ATOM 1629 N N . PHE A 1 209 ? 14.202 -13.086 -1.602 1.00 92.81 209 PHE A N 1
ATOM 1630 C CA . PHE A 1 209 ? 13.852 -12.771 -0.221 1.00 92.81 209 PHE A CA 1
ATOM 1631 C C . PHE A 1 209 ? 12.601 -13.526 0.225 1.00 92.81 209 PHE A C 1
ATOM 1633 O O . PHE A 1 209 ? 11.748 -13.892 -0.576 1.00 92.81 209 PHE A O 1
ATOM 1640 N N . ARG A 1 210 ? 12.445 -13.706 1.540 1.00 93.19 210 ARG A N 1
ATOM 1641 C CA . ARG A 1 210 ? 11.202 -14.233 2.129 1.00 93.19 210 ARG A CA 1
ATOM 1642 C C . ARG A 1 210 ? 10.040 -13.240 1.999 1.00 93.19 210 ARG A C 1
ATOM 1644 O O . ARG A 1 210 ? 8.908 -13.623 1.700 1.00 93.19 210 ARG A O 1
ATOM 1651 N N . LEU A 1 211 ? 10.324 -11.971 2.280 1.00 94.19 211 LEU A N 1
ATOM 1652 C CA . LEU A 1 211 ? 9.352 -10.882 2.249 1.00 94.19 211 LEU A CA 1
ATOM 1653 C C . LEU A 1 211 ? 9.224 -10.321 0.834 1.00 94.19 211 LEU A C 1
ATOM 1655 O O . LEU A 1 211 ? 10.215 -10.212 0.120 1.00 94.19 211 LEU A O 1
ATOM 1659 N N . VAL A 1 212 ? 8.014 -9.896 0.471 1.00 95.06 212 V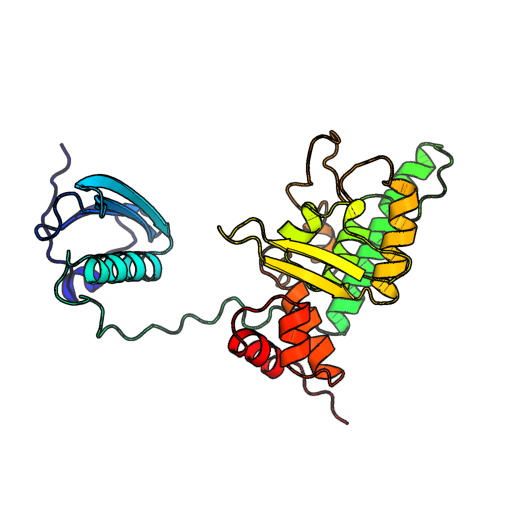AL A N 1
ATOM 1660 C CA . VAL A 1 212 ? 7.754 -9.159 -0.774 1.00 95.06 212 VAL A CA 1
ATOM 1661 C C . VAL A 1 212 ? 8.479 -7.812 -0.747 1.00 95.06 212 VAL A C 1
ATOM 1663 O O . VAL A 1 212 ? 9.008 -7.376 -1.761 1.00 95.06 212 VAL A O 1
ATOM 1666 N N . PHE A 1 213 ? 8.545 -7.165 0.420 1.00 93.69 213 PHE A N 1
ATOM 1667 C CA . PHE A 1 213 ? 9.200 -5.869 0.608 1.00 93.69 213 PHE A CA 1
ATOM 1668 C C . PHE A 1 213 ? 10.222 -5.919 1.755 1.00 93.69 213 PHE A C 1
ATOM 1670 O O . PHE A 1 213 ? 9.925 -5.478 2.874 1.00 93.69 213 PHE A O 1
ATOM 1677 N N . PRO A 1 214 ? 11.416 -6.484 1.505 1.00 91.81 214 PRO A N 1
ATOM 1678 C CA . PRO A 1 214 ? 12.469 -6.581 2.506 1.00 91.81 214 PRO A CA 1
ATOM 1679 C C . PRO A 1 214 ? 13.097 -5.210 2.793 1.00 91.81 214 PRO A C 1
ATOM 1681 O O . PRO A 1 214 ? 13.107 -4.313 1.948 1.00 91.81 214 PRO A O 1
ATOM 1684 N N . SER A 1 215 ? 13.647 -5.045 3.992 1.00 90.06 215 SER A N 1
ATOM 1685 C CA . SER A 1 215 ? 14.567 -3.954 4.310 1.00 90.06 215 SER A CA 1
ATOM 1686 C C . SER A 1 215 ? 15.853 -4.059 3.474 1.00 90.06 215 SER A C 1
ATOM 1688 O O . SER A 1 215 ? 16.184 -5.150 3.011 1.00 90.06 215 SER A O 1
ATOM 1690 N N . PRO A 1 216 ? 16.617 -2.962 3.300 1.00 84.44 216 PRO A N 1
ATOM 1691 C CA . PRO A 1 216 ? 17.863 -2.986 2.525 1.00 84.44 216 PRO A CA 1
ATOM 1692 C C . PRO A 1 216 ? 18.905 -4.001 3.021 1.00 84.44 216 PRO A C 1
ATOM 1694 O O . PRO A 1 216 ? 19.705 -4.488 2.235 1.00 84.44 216 PRO A O 1
ATOM 1697 N N . ASP A 1 217 ? 18.886 -4.339 4.314 1.00 84.75 217 ASP A N 1
ATOM 1698 C CA . ASP A 1 217 ? 19.753 -5.364 4.910 1.00 84.75 217 ASP A CA 1
ATOM 1699 C C . ASP A 1 217 ? 19.217 -6.802 4.748 1.00 84.75 217 ASP A C 1
ATOM 1701 O O . ASP A 1 217 ? 19.855 -7.750 5.200 1.00 84.75 217 ASP A O 1
ATOM 1705 N N . GLY A 1 218 ? 18.031 -6.974 4.155 1.00 81.44 218 GLY A N 1
ATOM 1706 C CA . GLY A 1 218 ? 17.367 -8.259 3.931 1.00 81.44 218 GLY A CA 1
ATOM 1707 C C . GLY A 1 218 ? 16.832 -8.953 5.190 1.00 81.44 218 GLY A C 1
ATOM 1708 O O . GLY A 1 218 ? 16.236 -10.024 5.080 1.00 81.44 218 GLY A O 1
ATOM 1709 N N . LYS A 1 219 ? 17.021 -8.378 6.387 1.00 80.81 219 LYS A N 1
ATOM 1710 C CA . LYS A 1 219 ? 16.738 -9.050 7.672 1.00 80.81 219 LYS A CA 1
ATOM 1711 C C . LYS A 1 219 ? 15.304 -8.882 8.163 1.00 80.81 219 LYS A C 1
ATOM 1713 O O . LYS A 1 219 ? 14.885 -9.585 9.082 1.00 80.81 219 LYS A O 1
ATOM 1718 N N . GLY A 1 220 ? 14.543 -7.959 7.587 1.00 87.38 220 GLY A N 1
ATOM 1719 C CA . GLY A 1 220 ? 13.192 -7.662 8.037 1.00 87.38 220 GLY A CA 1
ATOM 1720 C C . GLY A 1 220 ? 12.356 -6.953 6.986 1.00 87.38 220 GLY A C 1
ATOM 1721 O O . GLY A 1 220 ? 12.685 -6.929 5.806 1.00 87.38 220 GLY A O 1
ATOM 1722 N N . SER A 1 221 ? 11.230 -6.400 7.423 1.00 85.81 221 SER A N 1
ATOM 1723 C CA . SER A 1 221 ? 10.364 -5.575 6.582 1.00 85.81 221 SER A CA 1
ATOM 1724 C C . SER A 1 221 ? 10.862 -4.137 6.527 1.00 85.81 221 SER A C 1
ATOM 1726 O O . SER A 1 221 ? 11.361 -3.616 7.529 1.00 85.81 221 SER A O 1
ATOM 1728 N N . LEU A 1 222 ? 10.585 -3.443 5.426 1.00 84.69 222 LEU A N 1
ATOM 1729 C CA . LEU A 1 222 ? 10.687 -1.984 5.381 1.00 84.69 222 LEU A CA 1
ATOM 1730 C C . LEU A 1 222 ? 9.913 -1.328 6.544 1.00 84.69 222 LEU A C 1
ATOM 1732 O O . LEU A 1 222 ? 8.763 -1.668 6.825 1.00 84.69 222 LEU A O 1
ATOM 1736 N N . ALA A 1 223 ? 10.534 -0.357 7.220 1.00 78.62 223 ALA A N 1
ATOM 1737 C CA . ALA A 1 223 ? 9.890 0.388 8.309 1.00 78.62 223 ALA A CA 1
ATOM 1738 C C . ALA A 1 223 ? 8.856 1.404 7.787 1.00 78.62 223 ALA A C 1
ATOM 17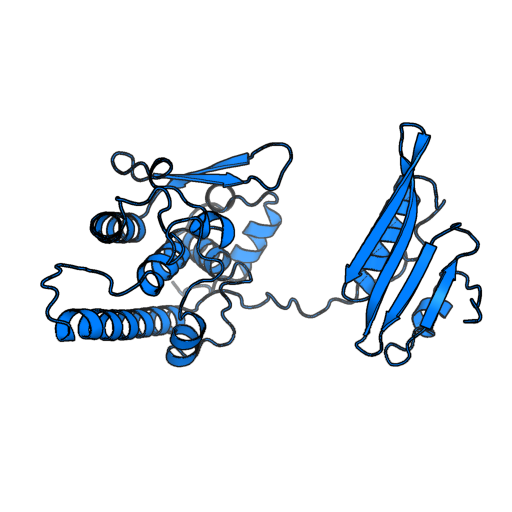40 O O . ALA A 1 223 ? 7.825 1.673 8.417 1.00 78.62 223 ALA A O 1
ATOM 1741 N N . VAL A 1 224 ? 9.141 1.974 6.616 1.00 80.62 224 VAL A N 1
ATOM 1742 C CA . VAL A 1 224 ? 8.336 2.981 5.921 1.00 80.62 224 VAL A CA 1
ATOM 1743 C C . VAL A 1 224 ? 8.335 2.694 4.425 1.00 80.62 224 VAL A C 1
ATOM 1745 O O . VAL A 1 224 ? 9.200 1.980 3.930 1.00 80.62 224 VAL A O 1
ATOM 1748 N N . VAL A 1 225 ? 7.372 3.270 3.708 1.00 82.12 225 VAL A N 1
ATOM 1749 C CA . VAL A 1 225 ? 7.382 3.255 2.242 1.00 82.12 225 VAL A CA 1
ATOM 1750 C C . VAL A 1 225 ? 8.467 4.228 1.773 1.00 82.12 225 VAL A C 1
ATOM 1752 O O . VAL A 1 225 ? 8.364 5.413 2.113 1.00 82.12 225 VAL A O 1
ATOM 1755 N N . PRO A 1 226 ? 9.506 3.768 1.056 1.00 83.94 226 PRO A N 1
ATOM 1756 C CA . PRO A 1 226 ? 10.570 4.638 0.569 1.00 83.94 226 PRO A CA 1
ATOM 1757 C C . PRO A 1 226 ? 10.000 5.697 -0.372 1.00 83.94 226 PRO A C 1
ATOM 1759 O O . PRO A 1 226 ? 8.988 5.455 -1.018 1.00 83.94 226 PRO A O 1
ATOM 1762 N N . ASN A 1 227 ? 10.610 6.884 -0.403 1.00 90.00 227 ASN A N 1
ATOM 1763 C CA . ASN A 1 227 ? 10.325 7.970 -1.355 1.00 90.00 227 ASN A CA 1
ATOM 1764 C C . ASN A 1 227 ? 8.853 8.429 -1.503 1.00 90.00 227 ASN A C 1
ATOM 1766 O O . ASN A 1 227 ? 8.585 9.318 -2.306 1.00 90.00 227 ASN A O 1
ATOM 1770 N N . TRP A 1 228 ? 7.909 7.927 -0.694 1.00 90.25 228 TRP A N 1
ATOM 1771 C CA . TRP A 1 228 ? 6.488 8.273 -0.813 1.00 90.25 228 TRP A CA 1
ATOM 1772 C C . TRP A 1 228 ? 6.235 9.775 -0.696 1.00 90.25 228 TRP A C 1
ATOM 1774 O O . TRP A 1 228 ? 5.449 10.320 -1.457 1.00 90.25 228 TRP A O 1
ATOM 1784 N N . GLU A 1 229 ? 6.897 10.450 0.244 1.00 89.56 229 GLU A N 1
ATOM 1785 C CA . GLU A 1 229 ? 6.719 11.892 0.440 1.00 89.56 229 GLU A CA 1
ATOM 1786 C C . GLU A 1 229 ? 7.118 12.669 -0.828 1.00 89.56 229 GLU A C 1
ATOM 1788 O O . GLU A 1 229 ? 6.375 13.543 -1.253 1.00 89.56 229 GLU A O 1
ATOM 1793 N N . LYS A 1 230 ? 8.196 12.263 -1.518 1.00 90.62 230 LYS A N 1
ATOM 1794 C CA . LYS A 1 230 ? 8.614 12.873 -2.793 1.00 90.62 230 LYS A CA 1
ATOM 1795 C C . LYS A 1 230 ? 7.572 12.663 -3.892 1.00 90.62 230 LYS A C 1
ATOM 1797 O O . LYS A 1 230 ? 7.224 13.606 -4.594 1.00 90.62 230 LYS A O 1
ATOM 1802 N N . VAL A 1 231 ? 7.055 11.437 -4.020 1.00 93.19 231 VAL A N 1
ATOM 1803 C CA . VAL A 1 231 ? 5.993 11.106 -4.987 1.00 93.19 231 VAL A CA 1
ATOM 1804 C C . VAL A 1 231 ? 4.728 11.912 -4.691 1.00 93.19 231 VAL A C 1
ATOM 1806 O O . VAL A 1 231 ? 4.122 12.472 -5.600 1.00 93.19 231 VAL A O 1
ATOM 1809 N N . ARG A 1 232 ? 4.337 11.997 -3.415 1.00 91.44 232 ARG A N 1
ATOM 1810 C CA . ARG A 1 232 ? 3.166 12.748 -2.953 1.00 91.44 232 ARG A CA 1
ATOM 1811 C C . ARG A 1 232 ? 3.279 14.229 -3.302 1.00 91.44 232 ARG A C 1
ATOM 1813 O O . ARG A 1 232 ? 2.309 14.805 -3.790 1.00 91.44 232 ARG A O 1
ATOM 1820 N N . ASP A 1 233 ? 4.439 14.821 -3.047 1.00 91.19 233 ASP A N 1
ATOM 1821 C CA . ASP A 1 233 ? 4.684 16.242 -3.284 1.00 91.19 233 ASP A CA 1
ATOM 1822 C C . ASP A 1 233 ? 4.720 16.534 -4.795 1.00 91.19 233 ASP A C 1
ATOM 1824 O O . ASP A 1 233 ? 4.075 17.471 -5.261 1.00 91.19 233 ASP A O 1
ATOM 1828 N N . ALA A 1 234 ? 5.351 15.664 -5.594 1.00 92.25 234 ALA A N 1
ATOM 1829 C CA . ALA A 1 234 ? 5.323 15.755 -7.057 1.00 92.25 234 ALA A CA 1
ATOM 1830 C C . ALA A 1 234 ? 3.898 15.630 -7.633 1.00 92.25 234 ALA A C 1
ATOM 1832 O O . ALA A 1 234 ? 3.543 16.320 -8.589 1.00 92.25 234 ALA A O 1
ATOM 1833 N N . ALA A 1 235 ? 3.062 14.784 -7.028 1.00 92.75 235 ALA A N 1
ATOM 1834 C CA . ALA A 1 235 ? 1.668 14.596 -7.416 1.00 92.75 235 ALA A CA 1
ATOM 1835 C C . ALA A 1 235 ? 0.711 15.677 -6.870 1.00 92.75 235 ALA A C 1
ATOM 1837 O O . ALA A 1 235 ? -0.461 15.691 -7.263 1.00 92.75 235 ALA A O 1
ATOM 1838 N N . LYS A 1 236 ? 1.182 16.590 -6.005 1.00 90.94 236 LYS A N 1
ATOM 1839 C CA . LYS A 1 236 ? 0.376 17.647 -5.360 1.00 90.94 236 LYS A CA 1
ATOM 1840 C C . LYS A 1 236 ? -0.844 17.075 -4.628 1.00 90.94 236 LYS A C 1
ATOM 1842 O O . LYS A 1 236 ? -1.993 17.423 -4.916 1.00 90.94 236 LYS A O 1
ATOM 1847 N N . VAL A 1 237 ? -0.587 16.090 -3.764 1.00 85.69 237 VAL A N 1
ATOM 1848 C CA . VAL A 1 237 ? -1.601 15.385 -2.959 1.00 85.69 237 VAL A CA 1
ATOM 1849 C C . VAL A 1 237 ? -1.204 15.326 -1.480 1.00 85.69 237 VAL A C 1
ATOM 1851 O O . VAL A 1 237 ? -1.245 14.281 -0.836 1.00 85.69 237 VAL A O 1
ATOM 1854 N N . GLU A 1 238 ? -0.830 16.463 -0.899 1.00 81.75 238 GLU A N 1
ATOM 1855 C CA . GLU A 1 238 ? -0.291 16.610 0.464 1.00 81.75 238 GLU A CA 1
ATOM 1856 C C . GLU A 1 238 ? -1.253 16.093 1.550 1.00 81.75 238 GLU A C 1
ATOM 1858 O O . GLU A 1 238 ? -0.835 15.641 2.623 1.00 81.75 238 GLU A O 1
ATOM 1863 N N . ARG A 1 239 ? -2.560 16.097 1.250 1.00 76.50 239 ARG A N 1
ATOM 1864 C CA . ARG A 1 239 ? -3.607 15.522 2.107 1.00 76.50 239 ARG A CA 1
ATOM 1865 C C . ARG A 1 239 ? -3.538 13.993 2.213 1.00 76.50 239 ARG A C 1
ATOM 1867 O O . ARG A 1 239 ? -4.031 13.422 3.184 1.00 76.50 239 ARG A O 1
ATOM 1874 N N . ILE A 1 240 ? -2.926 13.319 1.240 1.00 75.69 240 ILE A N 1
ATOM 1875 C CA . ILE A 1 240 ? -2.864 11.859 1.145 1.00 75.69 240 ILE A CA 1
ATOM 1876 C C . ILE A 1 240 ? -1.663 11.348 1.933 1.00 75.69 240 ILE A C 1
ATOM 1878 O O . ILE A 1 240 ? -0.500 11.638 1.649 1.00 75.69 240 ILE A O 1
ATOM 1882 N N . ARG A 1 241 ? -1.944 10.517 2.937 1.00 71.56 241 ARG A N 1
ATOM 1883 C CA . ARG A 1 241 ? -0.917 9.928 3.799 1.00 71.56 241 ARG A CA 1
ATOM 1884 C C . ARG A 1 241 ? -1.030 8.409 3.789 1.00 71.56 241 ARG A C 1
ATOM 1886 O O . ARG A 1 241 ? -2.034 7.859 4.240 1.00 71.56 241 ARG A O 1
ATOM 1893 N N . LEU A 1 242 ? 0.039 7.703 3.406 1.00 66.62 242 LEU A N 1
ATOM 1894 C CA . LEU A 1 242 ? 0.096 6.231 3.499 1.00 66.62 242 LEU A CA 1
ATOM 1895 C C . LEU A 1 242 ? 0.033 5.706 4.944 1.00 66.62 242 LEU A C 1
ATOM 1897 O O . LEU A 1 242 ? -0.153 4.510 5.176 1.00 66.62 242 LEU A O 1
ATOM 1901 N N . LYS A 1 243 ? 0.181 6.586 5.943 1.00 62.28 243 LYS A N 1
ATOM 1902 C CA . LYS A 1 243 ? 0.068 6.219 7.358 1.00 62.28 243 LYS A CA 1
ATOM 1903 C C . LYS A 1 243 ? -1.374 5.987 7.824 1.00 62.28 243 LYS A C 1
ATOM 1905 O O . LYS A 1 243 ? -1.546 5.183 8.734 1.00 62.28 243 LYS A O 1
ATOM 1910 N N . TYR A 1 244 ? -2.371 6.619 7.200 1.00 56.25 244 TYR A N 1
ATOM 1911 C CA . TYR A 1 244 ? -3.740 6.722 7.730 1.00 56.25 244 TYR A CA 1
ATOM 1912 C C . TYR A 1 244 ? -4.783 5.978 6.884 1.00 56.25 244 TYR A C 1
ATOM 1914 O O . TYR A 1 244 ? -5.844 6.497 6.618 1.00 56.25 244 TYR A O 1
ATOM 1922 N N . HIS A 1 245 ? -4.498 4.761 6.408 1.00 69.31 245 HIS A N 1
ATOM 1923 C CA . HIS A 1 245 ? -5.480 3.951 5.654 1.00 69.31 245 HIS A CA 1
ATOM 1924 C C . HIS A 1 245 ? -6.078 4.616 4.391 1.00 69.31 245 HIS A C 1
ATOM 1926 O O . HIS A 1 245 ? -7.019 4.081 3.816 1.00 69.31 245 HIS A O 1
ATOM 1932 N N . THR A 1 246 ? -5.498 5.711 3.895 1.00 68.69 246 THR A N 1
ATOM 1933 C CA . THR A 1 246 ? -6.002 6.459 2.732 1.00 68.69 246 THR A CA 1
ATOM 1934 C C . THR A 1 246 ? -6.225 5.573 1.501 1.00 68.69 246 THR A C 1
ATOM 1936 O O . THR A 1 246 ? -7.272 5.629 0.866 1.00 68.69 246 THR A O 1
ATOM 1939 N N . MET A 1 247 ? -5.290 4.662 1.204 1.00 77.88 247 MET A N 1
ATOM 1940 C CA . MET A 1 247 ? -5.446 3.739 0.070 1.00 77.88 247 MET A CA 1
ATOM 1941 C C . MET A 1 247 ? -6.555 2.703 0.291 1.00 77.88 247 MET A C 1
ATOM 1943 O O . MET A 1 247 ? -7.231 2.309 -0.651 1.00 77.88 247 MET A O 1
ATOM 1947 N N . ARG A 1 248 ? -6.815 2.311 1.543 1.00 80.88 248 ARG A N 1
ATOM 1948 C CA . ARG A 1 248 ? -7.956 1.451 1.881 1.00 80.88 248 ARG A CA 1
ATOM 1949 C C . ARG A 1 248 ? -9.278 2.160 1.634 1.00 80.88 248 ARG A C 1
ATOM 1951 O O . ARG A 1 248 ? -10.179 1.555 1.068 1.00 80.88 248 ARG A O 1
ATOM 1958 N N . HIS A 1 249 ? -9.392 3.414 2.057 1.00 78.56 249 HIS A N 1
ATOM 1959 C CA . HIS A 1 249 ? -10.582 4.220 1.803 1.00 78.56 249 HIS A CA 1
ATOM 1960 C C . HIS A 1 249 ? -10.785 4.451 0.305 1.00 78.56 249 HIS A C 1
ATOM 1962 O O . HIS A 1 249 ? -11.898 4.295 -0.179 1.00 78.56 249 HIS A O 1
ATOM 1968 N N . HIS A 1 250 ? -9.711 4.718 -0.440 1.00 79.88 250 HIS A N 1
ATOM 1969 C CA . HIS A 1 250 ? -9.762 4.813 -1.897 1.00 79.88 250 HIS A CA 1
ATOM 1970 C C . HIS A 1 250 ? -10.287 3.525 -2.554 1.00 79.88 250 HIS A C 1
ATOM 1972 O O . HIS A 1 250 ? -11.232 3.590 -3.340 1.00 79.88 250 HIS A O 1
ATOM 1978 N N . VAL A 1 251 ? -9.758 2.354 -2.183 1.00 84.88 251 VAL A N 1
ATOM 1979 C CA . VAL A 1 251 ? -10.249 1.064 -2.703 1.00 84.88 251 VAL A CA 1
ATOM 1980 C C . VAL A 1 251 ? -11.692 0.799 -2.285 1.00 84.88 251 VAL A C 1
ATOM 1982 O O . VAL A 1 251 ? -12.489 0.364 -3.112 1.00 84.88 251 VAL A O 1
ATOM 1985 N N . ALA A 1 252 ? -12.062 1.112 -1.040 1.00 83.44 252 ALA A N 1
ATOM 1986 C CA . ALA A 1 252 ? -13.442 0.999 -0.573 1.00 83.44 252 ALA A CA 1
ATOM 1987 C C . ALA A 1 252 ? -14.395 1.818 -1.449 1.00 83.44 252 ALA A C 1
ATOM 1989 O O . ALA A 1 252 ? -15.380 1.282 -1.947 1.00 83.44 252 ALA A O 1
ATOM 1990 N N . SER A 1 253 ? -14.079 3.097 -1.668 1.00 79.31 253 SER A N 1
ATOM 1991 C CA . SER A 1 253 ? -14.888 3.992 -2.495 1.00 79.31 253 SER A CA 1
ATOM 1992 C C . SER A 1 253 ? -14.974 3.505 -3.942 1.00 79.31 253 SER A C 1
ATOM 1994 O O . SER A 1 253 ? -16.055 3.528 -4.520 1.00 79.31 253 SER A O 1
ATOM 1996 N N . ARG A 1 254 ? -13.871 3.006 -4.519 1.00 82.50 254 ARG A N 1
ATOM 1997 C CA . ARG A 1 254 ? -13.862 2.454 -5.884 1.00 82.50 254 ARG A CA 1
ATOM 1998 C C . ARG A 1 254 ? -14.739 1.217 -6.028 1.00 82.50 254 ARG A C 1
ATOM 2000 O O . ARG A 1 254 ? -15.526 1.164 -6.964 1.00 82.50 254 ARG A O 1
ATOM 2007 N N . LEU A 1 255 ? -14.625 0.256 -5.110 1.00 84.50 255 LEU A N 1
ATOM 2008 C CA . LEU A 1 255 ? -15.419 -0.975 -5.155 1.00 84.50 255 LEU A CA 1
ATOM 2009 C C . LEU A 1 255 ? -16.914 -0.690 -4.974 1.00 84.50 255 LEU A C 1
ATOM 2011 O O . LEU A 1 255 ? -17.744 -1.262 -5.676 1.00 84.50 255 LEU A O 1
ATOM 2015 N N . VAL A 1 256 ? -17.261 0.233 -4.072 1.00 84.31 256 VAL A N 1
ATOM 2016 C CA . VAL A 1 256 ? -18.655 0.658 -3.896 1.00 84.31 256 VAL A CA 1
ATOM 2017 C C . VAL A 1 256 ? -19.178 1.355 -5.155 1.00 84.31 256 VAL A C 1
ATOM 2019 O O . VAL A 1 256 ? -20.282 1.051 -5.598 1.00 84.31 256 VAL A O 1
ATOM 2022 N N . ASN A 1 257 ? -18.382 2.232 -5.775 1.00 78.75 257 ASN A N 1
ATOM 2023 C CA . ASN A 1 257 ? -18.760 2.897 -7.027 1.00 78.75 257 ASN A CA 1
ATOM 2024 C C . ASN A 1 257 ? -18.900 1.932 -8.208 1.00 78.75 257 ASN A C 1
ATOM 2026 O O . ASN A 1 257 ? -19.706 2.186 -9.096 1.00 78.75 257 ASN A O 1
ATOM 2030 N N . SER A 1 258 ? -18.168 0.817 -8.215 1.00 81.38 258 SER A N 1
ATOM 2031 C CA . SER A 1 258 ? -18.346 -0.247 -9.208 1.00 81.38 258 SER A CA 1
ATOM 2032 C C . SER A 1 258 ? -19.509 -1.197 -8.886 1.00 81.38 258 SER A C 1
ATOM 2034 O O . SER A 1 258 ? -19.623 -2.244 -9.515 1.00 81.38 258 SER A O 1
ATOM 2036 N N . GLY A 1 259 ? -20.352 -0.875 -7.898 1.00 82.44 259 GLY A N 1
ATOM 2037 C CA . GLY A 1 259 ? -21.547 -1.649 -7.556 1.00 82.44 259 GLY A CA 1
ATOM 2038 C C . GLY A 1 259 ? -21.301 -2.879 -6.678 1.00 82.44 259 GLY A C 1
ATOM 2039 O O . GLY A 1 259 ? -22.208 -3.691 -6.516 1.00 82.44 259 GLY A O 1
ATOM 2040 N N . VAL A 1 260 ? -20.107 -3.037 -6.094 1.00 85.19 260 VAL A N 1
ATOM 2041 C CA . VAL A 1 260 ? -19.833 -4.141 -5.161 1.00 85.19 260 VAL A CA 1
ATOM 2042 C C . VAL A 1 260 ? -20.567 -3.880 -3.847 1.00 85.19 260 VAL A C 1
ATOM 2044 O O . VAL A 1 260 ? -20.489 -2.787 -3.278 1.00 85.19 260 VAL A O 1
ATOM 2047 N N . ASP A 1 261 ? -21.271 -4.890 -3.340 1.00 86.75 261 ASP A N 1
ATOM 2048 C CA . ASP A 1 261 ? -22.044 -4.758 -2.113 1.00 86.75 261 ASP A CA 1
ATOM 2049 C C . ASP A 1 261 ? -21.142 -4.495 -0.887 1.00 86.75 261 ASP A C 1
ATOM 2051 O O . ASP A 1 261 ? -19.992 -4.937 -0.789 1.00 86.75 261 ASP A O 1
ATOM 2055 N N . LEU A 1 262 ? -21.681 -3.765 0.093 1.00 84.00 262 LEU A N 1
ATOM 2056 C CA . LEU A 1 262 ? -20.922 -3.319 1.268 1.00 84.00 262 LEU A CA 1
ATOM 2057 C C . LEU A 1 262 ? -20.405 -4.470 2.139 1.00 84.00 262 LEU A C 1
ATOM 2059 O O . LEU A 1 262 ? -19.430 -4.281 2.873 1.00 84.00 262 LEU A O 1
ATOM 2063 N N . HIS A 1 263 ? -21.055 -5.634 2.103 1.00 83.75 263 HIS A N 1
ATOM 2064 C CA . HIS A 1 263 ? -20.613 -6.790 2.869 1.00 83.75 263 HIS A CA 1
ATOM 2065 C C . HIS A 1 263 ? -19.345 -7.377 2.238 1.00 83.75 263 HIS A C 1
ATOM 2067 O O . HIS A 1 263 ? -18.333 -7.512 2.932 1.00 83.75 263 HIS A O 1
ATOM 2073 N N . THR A 1 264 ? -19.341 -7.591 0.922 1.00 84.06 264 THR A N 1
ATOM 2074 C CA . THR A 1 264 ? -18.164 -8.036 0.160 1.00 84.06 264 THR A CA 1
ATOM 2075 C C . THR A 1 264 ? -16.998 -7.050 0.288 1.00 84.06 264 THR A C 1
ATOM 2077 O O . THR A 1 264 ? -15.874 -7.454 0.595 1.00 84.06 264 THR A O 1
ATOM 2080 N N . VAL A 1 265 ? -17.250 -5.738 0.172 1.00 85.31 265 VAL A N 1
ATOM 2081 C CA . VAL A 1 265 ? -16.213 -4.709 0.401 1.00 85.31 265 VAL A CA 1
ATOM 2082 C C . VAL A 1 265 ? -15.646 -4.790 1.825 1.00 85.31 265 VAL A C 1
ATOM 2084 O O . VAL A 1 265 ? -14.432 -4.704 2.026 1.00 85.31 265 VAL A O 1
ATOM 2087 N N . GLY A 1 266 ? -16.507 -4.988 2.829 1.00 83.81 266 GLY A N 1
ATOM 2088 C CA . GLY A 1 266 ? -16.094 -5.164 4.222 1.00 83.81 266 GLY A CA 1
ATOM 2089 C C . GLY A 1 266 ? -15.194 -6.385 4.433 1.00 83.81 266 GLY A C 1
ATOM 2090 O O . GLY A 1 266 ? -14.189 -6.278 5.142 1.00 83.81 266 GLY A O 1
ATOM 2091 N N . GLN A 1 267 ? -15.510 -7.510 3.783 1.00 82.69 267 GLN A N 1
ATOM 2092 C CA . GLN A 1 267 ? -14.708 -8.735 3.832 1.00 82.69 267 GLN A CA 1
ATOM 2093 C C . GLN A 1 267 ? -13.327 -8.545 3.191 1.00 82.69 267 GLN A C 1
ATOM 2095 O O . GLN A 1 267 ? -12.316 -8.841 3.833 1.00 82.69 267 GLN A O 1
ATOM 2100 N N . ILE A 1 268 ? -13.265 -7.968 1.985 1.00 82.75 268 ILE A N 1
ATOM 2101 C CA . ILE A 1 268 ? -12.008 -7.693 1.263 1.00 82.75 268 ILE A CA 1
ATOM 2102 C C . ILE A 1 268 ? -11.082 -6.798 2.106 1.00 82.75 268 ILE A C 1
ATOM 2104 O O . ILE A 1 268 ? -9.896 -7.086 2.310 1.00 82.75 268 ILE A O 1
ATOM 2108 N N . LEU A 1 269 ? -11.629 -5.719 2.669 1.00 82.50 269 LEU A N 1
ATOM 2109 C CA . LEU A 1 269 ? -10.841 -4.736 3.415 1.00 82.50 269 LEU A CA 1
ATOM 2110 C C . LEU A 1 269 ? -10.570 -5.139 4.871 1.00 82.50 269 LEU A C 1
ATOM 2112 O O . LEU A 1 269 ? -9.717 -4.532 5.530 1.00 82.50 269 LEU A O 1
ATOM 2116 N N . GLY A 1 270 ? -11.245 -6.177 5.374 1.00 77.69 270 GLY A N 1
ATOM 2117 C CA . GLY A 1 270 ? -11.135 -6.634 6.757 1.00 77.69 270 GLY A CA 1
ATOM 2118 C C . GLY A 1 270 ? -11.686 -5.612 7.754 1.00 77.69 270 GLY A C 1
ATOM 2119 O O . GLY A 1 270 ? -11.040 -5.327 8.773 1.00 77.69 270 GLY A O 1
ATOM 2120 N N . HIS A 1 271 ? -12.838 -5.015 7.434 1.00 79.12 271 HIS A N 1
ATOM 2121 C CA . HIS A 1 271 ? -13.587 -4.150 8.343 1.00 79.12 271 HIS A CA 1
ATOM 2122 C C . HIS A 1 271 ? -14.365 -5.005 9.347 1.00 79.12 271 HIS A C 1
ATOM 2124 O O . HIS A 1 271 ? -15.168 -5.847 8.961 1.00 79.12 271 HIS A O 1
ATOM 2130 N N . ARG A 1 272 ? -14.140 -4.774 10.647 1.00 68.25 272 ARG A N 1
ATOM 2131 C CA . ARG A 1 272 ? -14.877 -5.469 11.721 1.00 68.25 272 ARG A CA 1
ATOM 2132 C C . ARG A 1 272 ? -16.300 -4.946 11.902 1.00 68.25 272 ARG A C 1
ATOM 2134 O O . ARG A 1 272 ? -17.147 -5.666 12.408 1.00 68.25 272 ARG A O 1
ATOM 2141 N N . ASP A 1 273 ? -16.534 -3.696 11.518 1.00 71.06 273 ASP A N 1
ATOM 2142 C CA . ASP A 1 273 ? -17.823 -3.025 11.633 1.00 71.06 273 ASP A CA 1
ATOM 2143 C C . ASP A 1 273 ? -18.262 -2.515 10.258 1.00 71.06 273 ASP A C 1
ATOM 2145 O O . ASP A 1 273 ? -17.553 -1.735 9.610 1.00 71.06 273 ASP A O 1
ATOM 2149 N N . ILE A 1 274 ? -19.461 -2.921 9.839 1.00 72.12 274 ILE A N 1
ATOM 2150 C CA . ILE A 1 274 ? -20.083 -2.487 8.588 1.00 72.12 274 ILE A CA 1
ATOM 2151 C C . ILE A 1 274 ? -20.288 -0.968 8.539 1.00 72.12 274 ILE A C 1
ATOM 2153 O O . ILE A 1 274 ? -20.287 -0.387 7.453 1.00 72.12 274 ILE A O 1
ATOM 2157 N N . ALA A 1 275 ? -20.393 -0.289 9.689 1.00 70.31 275 ALA A N 1
ATOM 2158 C CA . ALA A 1 275 ? -20.458 1.169 9.756 1.00 70.31 275 ALA A CA 1
ATOM 2159 C C . ALA A 1 275 ? -19.203 1.840 9.166 1.00 70.31 275 ALA A C 1
ATOM 2161 O O . ALA A 1 275 ? -19.293 2.938 8.614 1.00 70.31 275 ALA A O 1
ATOM 2162 N N . THR A 1 276 ? -18.045 1.169 9.216 1.00 69.12 276 THR A N 1
ATOM 2163 C CA . THR A 1 276 ? -16.806 1.660 8.589 1.00 69.12 276 THR A CA 1
ATOM 2164 C C . THR A 1 276 ? -16.912 1.611 7.065 1.00 69.12 276 THR A C 1
ATOM 2166 O O . THR A 1 276 ? -16.577 2.586 6.391 1.00 69.12 276 THR A O 1
ATOM 2169 N N . THR A 1 277 ? -17.460 0.526 6.511 1.00 71.69 277 THR A N 1
ATOM 2170 C CA . THR A 1 277 ? -17.708 0.420 5.066 1.00 71.69 277 THR A CA 1
ATOM 2171 C C . THR A 1 277 ? -18.785 1.404 4.604 1.00 71.69 277 THR A C 1
ATOM 2173 O O . THR A 1 277 ? -18.598 2.088 3.601 1.00 71.69 277 THR A O 1
ATOM 2176 N N . LYS A 1 278 ? -19.870 1.566 5.376 1.00 69.88 278 LYS A N 1
ATOM 2177 C CA . LYS A 1 278 ? -20.931 2.552 5.096 1.00 69.88 278 LYS A CA 1
ATOM 2178 C C . LYS A 1 278 ? -20.399 3.987 5.032 1.00 69.88 278 LYS A C 1
ATOM 2180 O O . LYS A 1 278 ? -20.852 4.763 4.197 1.00 69.88 278 LYS A O 1
ATOM 2185 N N . ARG A 1 279 ? -19.416 4.343 5.870 1.00 67.38 279 ARG A N 1
ATOM 2186 C CA . ARG A 1 279 ? -18.770 5.665 5.810 1.00 67.38 279 ARG A CA 1
ATOM 2187 C C . ARG A 1 279 ? -18.034 5.879 4.486 1.00 67.38 279 ARG A C 1
ATOM 2189 O O . ARG A 1 279 ? -18.118 6.967 3.932 1.00 67.38 279 ARG A O 1
ATOM 2196 N N . CYS A 1 280 ? -17.369 4.849 3.962 1.00 64.06 280 CYS A N 1
ATOM 2197 C CA . CYS A 1 280 ? -16.685 4.927 2.668 1.00 64.06 280 CYS A CA 1
ATOM 2198 C C . CYS A 1 280 ? -17.682 5.113 1.512 1.00 64.06 280 CYS A C 1
ATOM 2200 O O . CYS A 1 280 ? -17.432 5.911 0.618 1.00 64.06 280 CYS A O 1
ATOM 2202 N N . ALA A 1 281 ? -18.845 4.457 1.580 1.00 60.31 281 ALA A N 1
ATOM 2203 C CA . ALA A 1 281 ? -19.900 4.585 0.574 1.00 60.31 281 ALA A CA 1
ATOM 2204 C C . ALA A 1 281 ? -20.469 6.009 0.458 1.00 60.31 281 ALA A C 1
ATOM 2206 O O . ALA A 1 281 ? -20.775 6.466 -0.637 1.00 60.31 281 ALA A O 1
ATOM 2207 N N . HIS A 1 282 ? -20.589 6.730 1.577 1.00 56.88 282 HIS A N 1
ATOM 2208 C CA . HIS A 1 282 ? -21.082 8.113 1.573 1.00 56.88 282 HIS A CA 1
ATOM 2209 C C . HIS A 1 282 ? -20.053 9.124 1.045 1.00 56.88 282 HIS A C 1
ATOM 2211 O O . HIS A 1 282 ? -20.422 10.203 0.595 1.00 56.88 282 HIS A O 1
ATOM 2217 N N . LEU A 1 283 ? -18.764 8.785 1.115 1.00 56.81 283 LEU A N 1
ATOM 2218 C CA . LEU A 1 283 ? -17.670 9.648 0.673 1.00 56.81 283 LEU A CA 1
ATOM 2219 C C . LEU A 1 283 ? -17.408 9.555 -0.830 1.00 56.81 283 LEU A C 1
ATOM 2221 O O . LEU A 1 283 ? -16.657 10.373 -1.354 1.00 56.81 283 LEU A O 1
ATOM 2225 N N . ALA A 1 284 ? -17.991 8.576 -1.516 1.00 51.28 284 ALA A N 1
ATOM 2226 C CA . ALA A 1 284 ? -17.762 8.383 -2.930 1.00 51.28 284 ALA A CA 1
ATOM 2227 C C . ALA A 1 284 ? -18.441 9.503 -3.749 1.00 51.28 284 ALA A C 1
ATOM 2229 O O . ALA A 1 284 ? -19.623 9.789 -3.530 1.00 51.28 284 ALA A O 1
ATOM 2230 N N . PRO A 1 285 ? -17.727 10.166 -4.679 1.00 46.88 285 PRO A N 1
ATOM 2231 C CA . PRO A 1 285 ? -18.357 11.122 -5.575 1.00 46.88 285 PRO A CA 1
ATOM 2232 C C . PRO A 1 285 ? -19.386 10.365 -6.415 1.00 46.88 285 PRO A C 1
ATOM 2234 O O . PRO A 1 285 ? -19.038 9.394 -7.090 1.00 46.88 285 PRO A O 1
ATOM 2237 N N . ARG A 1 286 ? -20.656 10.784 -6.346 1.00 42.06 286 ARG A N 1
ATOM 2238 C CA . ARG A 1 286 ? -21.691 10.289 -7.258 1.00 42.06 286 ARG A CA 1
ATOM 2239 C C . ARG A 1 286 ? -21.246 10.643 -8.669 1.00 42.06 286 ARG A C 1
ATOM 2241 O O . ARG A 1 286 ? -21.198 11.820 -9.017 1.00 42.06 286 ARG A O 1
ATOM 2248 N N . THR A 1 287 ? -20.878 9.641 -9.453 1.00 38.94 287 THR A N 1
ATOM 2249 C CA . THR A 1 287 ? -20.659 9.822 -10.885 1.00 38.94 287 THR A CA 1
ATOM 2250 C C . THR A 1 287 ? -22.024 10.161 -11.492 1.00 38.94 287 THR A C 1
ATOM 2252 O O . THR A 1 287 ? -22.978 9.427 -11.217 1.00 38.94 287 THR A O 1
ATOM 2255 N N . PRO A 1 288 ? -22.182 11.279 -12.221 1.00 29.94 288 PRO A N 1
ATOM 2256 C CA . PRO A 1 288 ? -23.404 11.495 -12.974 1.00 29.94 288 PRO A CA 1
ATOM 2257 C C . PRO A 1 288 ? -23.492 10.399 -14.040 1.00 29.94 288 PRO A C 1
ATOM 2259 O O . PRO A 1 288 ? -22.503 10.113 -14.715 1.00 29.94 288 PRO A O 1
ATOM 2262 N N . SER A 1 289 ? -24.652 9.745 -14.078 1.00 33.38 289 SER A N 1
ATOM 2263 C CA . SER A 1 289 ? -25.072 8.774 -15.093 1.00 33.38 289 SER A CA 1
ATOM 2264 C C . SER A 1 289 ? -25.022 9.353 -16.497 1.00 33.38 289 SER A C 1
ATOM 2266 O O . SER A 1 289 ? -25.440 10.529 -16.615 1.00 33.38 289 SER A O 1
#

Nearest PDB structures (foldseek):
  5hxy-assembly4_D  TM=6.843E-01  e=3.697E-08  Thermoplasma acidophilum DSM 1728
  5hxy-assembly6_F  TM=7.860E-01  e=3.897E-07  Thermoplasma acidophilum DSM 1728
  5hxy-assembly5_E  TM=6.900E-01  e=1.777E-07  Thermoplasma acidophilum DSM 1728
  5hxy-assembly2_B  TM=6.829E-01  e=1.502E-07  Thermoplasma acidophilum DSM 1728
  5hxy-assembly3_C  TM=6.396E-01  e=1.589E-07  Thermoplasma acidophilum DSM 1728

Sequence (289 aa):
MAQHQLFRIDRAFMRAIDTKIAKEYACDALRGFSVRVVESGAVSYSYRYVDADGKPRRSAGRALARPALRGALSRAVEWGLLATHPMAQVKKQRTPDPDAHQYLLPDEEARVRAALDVHNRTALDAWHAADIGLDWTYGDATTPLVLLAMALGCRRAELLKLEWSAVDFPNATVRFVDTTTKTATSRVVPLNAEALAVLKAWRKQSSHFRLVFPSPDGKGSLAVVPNWEKVRDAAKVERIRLKYHTMRHHVASRLVNSGVDLHTVGQILGHRDIATTKRCAHLAPRTPS

Solvent-accessible surface area (backbone atoms only — not comparable to full-atom values): 16737 Å² total; per-residue (Å²): 133,86,80,75,54,77,45,74,85,42,75,64,47,69,71,65,62,55,51,73,48,70,47,63,42,35,35,82,83,39,76,65,32,39,39,35,38,36,56,86,41,40,26,38,40,36,33,53,50,64,48,100,86,72,48,80,45,76,50,74,54,74,42,62,52,64,68,52,52,51,52,54,44,50,50,32,30,75,70,65,68,30,97,64,55,78,62,74,84,61,77,79,76,80,66,77,63,93,64,79,72,38,51,70,49,76,70,48,45,50,33,40,52,53,28,36,51,53,52,32,50,59,38,35,50,58,48,57,76,66,70,65,85,73,96,65,91,59,46,56,69,39,50,58,50,52,51,38,34,54,63,59,14,54,52,61,70,50,57,32,65,30,38,54,92,37,50,41,73,94,78,34,31,34,52,48,70,41,78,87,44,102,64,69,53,69,46,71,30,77,45,52,74,66,38,46,51,45,50,56,57,50,41,78,79,36,63,91,46,68,35,69,37,49,26,97,84,64,84,48,49,40,92,64,76,56,69,46,69,60,34,31,57,71,27,71,38,83,82,65,43,81,86,69,54,19,38,26,40,29,32,46,22,51,43,42,72,72,67,48,53,63,66,61,52,20,56,56,57,66,51,94,46,68,68,61,41,52,53,30,58,72,69,38,81,80,73,83,129

Radius of gyration: 24.3 Å; Cα contacts (8 Å, |Δi|>4): 396; chains: 1; bounding box: 51×45×64 Å

pLDDT: mean 71.18, std 20.56, range [28.84, 97.62]

Secondary structure (DSSP, 8-state):
----EE---SHHHHHH--TTS-EEEE-TTSTT-EEEE-TTSEEEEEEEEE-TTS-EEEEEEEEEHHHHHHHHHHHHHHTTS-SS-TTTT--------TTTT-S--HHHHHHHHHHHHHHHHHHHHHHHTTT-----S-SSSHHHHHHHHHHH---HHHHHT-BGGGEETTTTEEEEEE-SSSS-EEEEEEPPHHHHHHHHHHHHHHTTSSBSSB-TTSSSB-SS-TTHHHHHHHTT-TT--TTTTHHHHHHHHHHHHTT--HHHHHHHHT-SSHHHHHHHHHHS-----

InterPro domains:
  IPR002104 Integrase, catalytic domain [PF00589] (145-284)
  IPR002104 Integrase, catalytic domain [PS51898] (119-289)
  IPR011010 DNA breaking-rejoining enzyme, catalytic core [SSF56349] (65-285)
  IPR013762 Integrase-like, catalytic domain superfamily [G3DSA:1.10.443.10] (87-288)
  IPR050090 Bacterial tyrosine recombinase XerC/XerD complex [PTHR30349] (48-284)

Foldseek 3Di:
DDDADEDDPAPVVVVPPDLQDWDWHDYPLAVAWIWTRDRNQKIKIKGWDQDPVRHIDMDIDIDRPPPVVQVVLVVCCVRVSDVDRRCPPPPPDPDPPLCLDLEADPLLVVLLLVLLVVVQVVLVVVVVVVVVPDPAPGSAPQNLLVQLCLQQLEQPVQQQQFFPVQQDLVQQWGKTWDPPDPDTDIAIAHHDPSNSVSQVRLCVVDVVARHSAADPVSPGGDPDRPCVVVSCVSSVNNSHDSNPSSSNLNNLLVCVQVVNDLVVSCRSNVPPDSVVSVSSPVSHPPDDD

Organism: NCBI:txid2528715

Mean predicted aligned error: 15.43 Å